Protein 3DG3 (pdb70)

Nearest PDB structures (foldseek):
  3dg3-assembly1_A  TM=1.003E+00  e=2.855E-82  Mycolicibacterium smegmatis MC2 155
  3dg6-assembly1_A  TM=9.984E-01  e=6.847E-76  Mycolicibacterium smegmatis MC2 155
  3muc-assembly1_A  TM=9.275E-01  e=1.116E-34  Pseudomonas putida
  1nu5-assembly1_A  TM=9.468E-01  e=3.697E-33  Pseudomonas sp. P51
  3ik4-assembly5_B  TM=9.247E-01  e=3.853E-29  Herpetosiphon aurantiacus DSM 785

Organism: Mycolicibacterium smegmatis (strain ATCC 700084 / mc(2)155) (NCBI:txid246196)

Radius of gyration: 19.79 Å; Cα contacts (8 Å, |Δi|>4): 815; chains: 1; bounding box: 50×46×51 Å

Secondary structure (DSSP, 8-state):
-BEEEEEEEEEEE-B--EEEEEEEEEETTS-EEEEEE---TTTT---HHHHHHHIIIIIHHHHTT-BTT-HHHHHHHHTTS-S-HHHHHHHHHHHHHHHHHHHT-BHHHHHT---SEEEEEEEEESS-HHHHHHHHHHHHHHH---EEEEE---SSTHHHHHHHHHHHHHHGGGSEEEEE-TT-S-HHHHHHHHHHTTTS--S-EES-S-TTSHHHHHHHHHH-SS-EEE-TT-SSHHHHHHHHHHTS-SEEEE-HHHHTTHHHHHHHHHHHHHT-EEEE--SS--HHHHHHHHHHHTT-HHHHTS-EE--GGGGBS--SBSS----BTTEEEPPSSSBTS--B-HHHHHHHB--

B-factor: mean 18.27, std 7.21, range [7.06, 52.99]

InterPro domains:
  IPR013341 Mandelate racemase, N-terminal domain [PF02746] (16-123)
  IPR013342 Mandelate racemase, C-terminal domain [PF13378] (142-358)
  IPR013342 Mandelate racemase, C-terminal domain [SM00922] (140-238)
  IPR029017 Enolase-like, N-terminal [G3DSA:3.30.390.10] (1-119)
  IPR029017 Enolase-like, N-terminal [SSF54826] (1-124)
  IPR034613 Muconate cycloisomerase (anti) [SFLDF00155] (1-366)
  IPR034613 Muconate cycloisomerase (anti) [cd03315] (6-321)
  IPR036849 Enolase-like, C-terminal domain superfamily [G3DSA:3.20.20.120] (120-367)
  IPR036849 Enolase-like, C-terminal domain superfamily [SSF51604] (122-363)

Structure (mmCIF, N/CA/C/O backbone):
data_3DG3
#
_entry.id   3DG3
#
_cell.length_a   123.621
_cell.length_b   123.621
_cell.length_c   117.590
_cell.angle_alpha   90.00
_cell.angle_beta   90.00
_cell.angle_gamma   90.00
#
_symmetry.space_group_name_H-M   'I 4 2 2'
#
loop_
_entity.id
_entity.type
_entity.pdbx_description
1 polymer 'Muconate cycloisomerase'
2 non-polymer 'MAGNESIUM ION'
3 water water
#
loop_
_atom_site.group_PDB
_atom_site.id
_atom_site.type_symbol
_atom_site.label_atom_id
_atom_site.label_alt_id
_atom_site.label_comp_id
_atom_site.label_asym_id
_atom_site.label_entity_id
_atom_site.label_seq_id
_atom_site.pdbx_PDB_ins_code
_atom_site.Cartn_x
_atom_site.Cartn_y
_atom_site.Cartn_z
_atom_site.occupancy
_atom_site.B_iso_or_equiv
_atom_site.auth_seq_id
_atom_site.auth_comp_id
_atom_site.auth_asym_id
_atom_site.auth_atom_id
_atom_site.pdbx_PDB_model_num
ATOM 1 N N . MET A 1 1 ? 43.084 30.367 -6.331 1.00 30.47 1 MET A N 1
ATOM 2 C CA . MET A 1 1 ? 42.503 29.265 -5.511 1.00 29.86 1 MET A CA 1
ATOM 3 C C . MET A 1 1 ? 42.427 27.968 -6.302 1.00 28.85 1 MET A C 1
ATOM 4 O O . MET A 1 1 ? 41.389 27.309 -6.325 1.00 28.80 1 MET A O 1
ATOM 9 N N . LYS A 1 2 ? 43.524 27.603 -6.952 1.00 26.69 2 LYS A N 1
ATOM 10 C CA . LYS A 1 2 ? 43.558 26.376 -7.733 1.00 25.52 2 LYS A CA 1
ATOM 11 C C . LYS A 1 2 ? 44.302 25.297 -6.953 1.00 23.38 2 LYS A C 1
ATOM 12 O O . LYS A 1 2 ? 45.318 25.574 -6.313 1.00 22.72 2 LYS A O 1
ATOM 18 N N . ILE A 1 3 ? 43.785 24.073 -6.992 1.00 21.25 3 ILE A N 1
ATOM 19 C CA . ILE A 1 3 ? 44.419 22.963 -6.292 1.00 20.28 3 ILE A CA 1
ATOM 20 C C . ILE A 1 3 ? 45.661 22.535 -7.065 1.00 20.86 3 ILE A C 1
ATOM 21 O O . ILE A 1 3 ? 45.581 22.211 -8.250 1.00 21.76 3 ILE A O 1
ATOM 26 N N . VAL A 1 4 ? 46.807 22.541 -6.393 1.00 21.53 4 VAL A N 1
ATOM 27 C CA . VAL A 1 4 ? 48.056 22.152 -7.033 1.00 21.80 4 VAL A CA 1
ATOM 28 C C . VAL A 1 4 ? 48.526 20.785 -6.552 1.00 21.17 4 VAL A C 1
ATOM 29 O O . VAL A 1 4 ? 49.336 20.131 -7.209 1.00 21.62 4 VAL A O 1
ATOM 33 N N . ALA A 1 5 ? 48.013 20.351 -5.404 1.00 19.95 5 ALA A N 1
ATOM 34 C CA . ALA A 1 5 ? 48.386 19.055 -4.853 1.00 19.71 5 ALA A CA 1
ATOM 35 C C . ALA A 1 5 ? 47.466 18.615 -3.722 1.00 19.08 5 ALA A C 1
ATOM 36 O O . ALA A 1 5 ? 46.882 19.440 -3.022 1.00 18.87 5 ALA A O 1
ATOM 38 N N . ILE A 1 6 ? 47.342 17.302 -3.561 1.00 18.78 6 ILE A N 1
ATOM 39 C CA . ILE A 1 6 ? 46.526 16.712 -2.507 1.00 18.71 6 ILE A CA 1
ATOM 40 C C . ILE A 1 6 ? 47.328 15.560 -1.918 1.00 18.74 6 ILE A C 1
ATOM 41 O O . ILE A 1 6 ? 47.713 14.632 -2.634 1.00 20.43 6 ILE A O 1
ATOM 46 N N . GLY A 1 7 ? 47.590 15.625 -0.617 1.00 18.15 7 GLY A N 1
ATOM 47 C CA . GLY A 1 7 ? 48.361 14.580 0.031 1.00 18.70 7 GLY A CA 1
ATOM 48 C C . GLY A 1 7 ? 47.590 13.810 1.085 1.00 18.61 7 GLY A C 1
ATOM 49 O O . GLY A 1 7 ? 46.585 14.291 1.608 1.00 18.37 7 GLY A O 1
ATOM 50 N N . ALA A 1 8 ? 48.066 12.606 1.391 1.00 17.96 8 ALA A N 1
ATOM 51 C CA . ALA A 1 8 ? 47.440 11.745 2.389 1.00 18.27 8 ALA A CA 1
ATOM 52 C C . ALA A 1 8 ? 48.538 11.152 3.266 1.00 18.61 8 ALA A C 1
ATOM 53 O O . ALA A 1 8 ? 49.302 10.292 2.823 1.00 20.49 8 ALA A O 1
ATOM 55 N N . ILE A 1 9 ? 48.609 11.615 4.509 1.00 18.02 9 ILE A N 1
ATOM 56 C CA . ILE A 1 9 ? 49.631 11.161 5.445 1.00 18.30 9 ILE A CA 1
ATOM 57 C C . ILE A 1 9 ? 49.076 10.323 6.592 1.00 18.29 9 ILE A C 1
ATOM 58 O O . ILE A 1 9 ? 48.302 10.813 7.417 1.00 18.12 9 ILE A O 1
ATOM 63 N N . PRO A 1 10 ? 49.471 9.044 6.664 1.00 18.34 10 PRO A N 1
ATOM 64 C CA . PRO A 1 10 ? 48.981 8.184 7.741 1.00 19.04 10 PRO A CA 1
ATOM 65 C C . PRO A 1 10 ? 49.680 8.531 9.049 1.00 19.53 10 PRO A C 1
ATOM 66 O O . PRO A 1 10 ? 50.874 8.838 9.057 1.00 19.11 10 PRO A O 1
ATOM 70 N N . PHE A 1 11 ? 48.931 8.505 10.145 1.00 18.68 11 PHE A N 1
ATOM 71 C CA . PHE A 1 11 ? 49.502 8.784 11.453 1.00 18.37 11 PHE A CA 1
ATOM 72 C C . PHE A 1 11 ? 48.806 7.933 12.508 1.00 19.25 11 PHE A C 1
ATOM 73 O O . PHE A 1 11 ? 47.698 7.433 12.288 1.00 18.46 11 PHE A O 1
ATOM 81 N N . SER A 1 12 ? 49.466 7.740 13.642 1.00 19.42 12 SER A N 1
ATOM 82 C CA . SER A 1 12 ? 48.900 6.932 14.710 1.00 19.67 12 SER A CA 1
ATOM 83 C C . SER A 1 12 ? 49.135 7.564 16.073 1.00 20.56 12 SER A C 1
ATOM 84 O O . SER A 1 12 ? 50.257 7.946 16.408 1.00 21.05 12 SER A O 1
ATOM 87 N N . ILE A 1 13 ? 48.063 7.678 16.848 1.00 20.05 13 ILE A N 1
ATOM 88 C CA . ILE A 1 13 ? 48.127 8.248 18.187 1.00 20.59 13 ILE A CA 1
ATOM 89 C C . ILE A 1 13 ? 47.425 7.286 19.138 1.00 21.48 13 ILE A C 1
ATOM 90 O O . ILE A 1 13 ? 46.249 6.969 18.959 1.00 21.12 13 ILE A O 1
ATOM 95 N N . PRO A 1 14 ? 48.141 6.800 20.163 1.00 22.62 14 PRO A N 1
ATOM 96 C CA . PRO A 1 14 ? 47.567 5.866 21.136 1.00 22.97 14 PRO A CA 1
ATOM 97 C C . PRO A 1 14 ? 46.404 6.446 21.938 1.00 23.32 14 PRO A C 1
ATOM 98 O O . PRO A 1 14 ? 46.336 7.653 22.171 1.00 23.56 14 PRO A O 1
ATOM 102 N N . TYR A 1 15 ? 45.490 5.575 22.354 1.00 23.93 15 TYR A N 1
ATOM 103 C CA . TYR A 1 15 ? 44.356 5.987 23.170 1.00 24.94 15 TYR A CA 1
ATOM 104 C C . TYR A 1 15 ? 44.741 5.833 24.636 1.00 25.76 15 TYR A C 1
ATOM 105 O O . TYR A 1 15 ? 45.591 5.009 24.974 1.00 27.46 15 TYR A O 1
ATOM 114 N N . THR A 1 16 ? 44.121 6.626 25.503 1.00 26.68 16 THR A N 1
ATOM 115 C CA . THR A 1 16 ? 44.412 6.566 26.932 1.00 27.92 16 THR A CA 1
ATOM 116 C C . THR A 1 16 ? 43.702 5.388 27.591 1.00 28.60 16 THR A C 1
ATOM 117 O O . THR A 1 16 ? 43.948 4.232 27.249 1.00 31.55 16 THR A O 1
ATOM 121 N N . ALA A 1 28 ? 44.102 2.717 19.551 1.00 28.47 28 ALA A N 1
ATOM 122 C CA . ALA A 1 28 ? 44.877 3.798 18.951 1.00 26.94 28 ALA A CA 1
ATOM 123 C C . ALA A 1 28 ? 44.173 4.366 17.725 1.00 26.28 28 ALA A C 1
ATOM 124 O O . ALA A 1 28 ? 43.496 3.643 16.993 1.00 28.02 28 ALA A O 1
ATOM 126 N N . ALA A 1 29 ? 44.335 5.667 17.509 1.00 24.79 29 ALA A N 1
ATOM 127 C CA . ALA A 1 29 ? 43.724 6.331 16.367 1.00 23.08 29 ALA A CA 1
ATOM 128 C C . ALA A 1 29 ? 44.681 6.283 15.180 1.00 22.97 29 ALA A C 1
ATOM 129 O O . ALA A 1 29 ? 45.676 7.006 15.141 1.00 23.33 29 ALA A O 1
ATOM 131 N N . GLU A 1 30 ? 44.385 5.414 14.221 1.00 22.45 30 GLU A N 1
ATOM 132 C CA . GLU A 1 30 ? 45.216 5.283 13.032 1.00 21.10 30 GLU A CA 1
ATOM 133 C C . GLU A 1 30 ? 44.466 5.972 11.903 1.00 20.76 30 GLU A C 1
ATOM 134 O O . GLU A 1 30 ? 43.767 5.328 11.122 1.00 21.17 30 GLU A O 1
ATOM 140 N N . HIS A 1 31 ? 44.609 7.290 11.825 1.00 18.56 31 HIS A N 1
ATOM 141 C CA . HIS A 1 31 ? 43.913 8.063 10.810 1.00 17.04 31 HIS A CA 1
ATOM 142 C C . HIS A 1 31 ? 44.818 8.523 9.682 1.00 16.39 31 HIS A C 1
ATOM 143 O O . HIS A 1 31 ? 46.003 8.190 9.634 1.00 17.01 31 HIS A O 1
ATOM 150 N N . VAL A 1 32 ? 44.238 9.281 8.762 1.00 15.39 32 VAL A N 1
ATOM 151 C CA . VAL A 1 32 ? 44.975 9.803 7.623 1.00 15.64 32 VAL A CA 1
ATOM 152 C C . VAL A 1 32 ? 44.764 11.305 7.541 1.00 16.72 32 VAL A C 1
ATOM 153 O O . VAL A 1 32 ? 43.629 11.780 7.499 1.00 17.22 32 VAL A O 1
ATOM 157 N N . LEU A 1 33 ? 45.860 12.056 7.540 1.00 15.47 33 LEU A N 1
ATOM 158 C CA . LEU A 1 33 ? 45.770 13.502 7.435 1.00 15.47 33 LEU A CA 1
ATOM 159 C C . LEU A 1 33 ? 45.732 13.835 5.952 1.00 16.04 33 LEU A C 1
ATOM 160 O O . LEU A 1 33 ? 46.640 13.470 5.203 1.00 16.46 33 LEU A O 1
ATOM 165 N N . VAL A 1 34 ? 44.676 14.518 5.526 1.00 14.78 34 VAL A N 1
ATOM 166 C CA . VAL A 1 34 ? 44.529 14.890 4.127 1.00 15.99 34 VAL A CA 1
ATOM 167 C C . VAL A 1 34 ? 44.790 16.382 3.974 1.00 17.05 34 VAL A C 1
ATOM 168 O O . VAL A 1 34 ? 44.233 17.202 4.709 1.00 16.93 34 VAL A O 1
ATOM 172 N N . ARG A 1 35 ? 45.644 16.732 3.020 1.00 17.04 35 ARG A N 1
ATOM 173 C CA . ARG A 1 35 ? 45.983 18.128 2.801 1.00 17.78 35 ARG A CA 1
ATOM 174 C C . ARG A 1 35 ? 45.803 18.562 1.356 1.00 17.06 35 ARG A C 1
ATOM 175 O O . ARG A 1 35 ? 46.319 17.931 0.433 1.00 17.90 35 ARG A O 1
ATOM 183 N N . VAL A 1 36 ? 45.048 19.641 1.172 1.00 16.15 36 VAL A N 1
ATOM 184 C CA . VAL A 1 36 ? 44.794 20.198 -0.151 1.00 17.10 36 VAL A CA 1
ATOM 185 C C . VAL A 1 36 ? 45.601 21.488 -0.286 1.00 17.32 36 VAL A C 1
ATOM 186 O O . VAL A 1 36 ? 45.347 22.462 0.421 1.00 16.72 36 VAL A O 1
ATOM 190 N N . HIS A 1 37 ? 46.575 21.483 -1.193 1.00 18.13 37 HIS A N 1
ATOM 191 C CA . HIS A 1 37 ? 47.437 22.644 -1.421 1.00 20.32 37 HIS A CA 1
ATOM 192 C C . HIS A 1 37 ? 46.953 23.484 -2.600 1.00 20.41 37 HIS A C 1
ATOM 193 O O . HIS A 1 37 ? 46.585 22.940 -3.640 1.00 20.87 37 HIS A O 1
ATOM 200 N N . THR A 1 38 ? 46.962 24.808 -2.444 1.00 21.45 38 THR A N 1
ATOM 201 C CA . THR A 1 38 ? 46.525 25.697 -3.520 1.00 22.29 38 THR A CA 1
ATOM 202 C C . THR A 1 38 ? 47.685 26.520 -4.079 1.00 22.99 38 THR A C 1
ATOM 203 O O . THR A 1 38 ? 48.764 26.569 -3.490 1.00 23.48 38 THR A O 1
ATOM 207 N N . ASP A 1 39 ? 47.449 27.167 -5.216 1.00 23.42 39 ASP A N 1
ATOM 208 C CA . ASP A 1 39 ? 48.471 27.991 -5.852 1.00 24.72 39 ASP A CA 1
ATOM 209 C C . ASP A 1 39 ? 48.655 29.322 -5.126 1.00 25.21 39 ASP A C 1
ATOM 210 O O . ASP A 1 39 ? 49.446 30.167 -5.548 1.00 26.89 39 ASP A O 1
ATOM 215 N N . ASP A 1 40 ? 47.923 29.500 -4.030 1.00 25.64 40 ASP A N 1
ATOM 216 C CA . ASP A 1 40 ? 48.009 30.713 -3.220 1.00 26.21 40 ASP A CA 1
ATOM 217 C C . ASP A 1 40 ? 48.829 30.425 -1.965 1.00 25.25 40 ASP A C 1
ATOM 218 O O . ASP A 1 40 ? 48.957 31.278 -1.086 1.00 26.37 40 ASP A O 1
ATOM 223 N N . GLY A 1 41 ? 49.370 29.213 -1.882 1.00 24.13 41 GLY A N 1
ATOM 224 C CA . GLY A 1 41 ? 50.168 28.833 -0.729 1.00 23.54 41 GLY A CA 1
ATOM 225 C C . GLY A 1 41 ? 49.334 28.385 0.458 1.00 23.78 41 GLY A C 1
ATOM 226 O O . GLY A 1 41 ? 49.864 28.098 1.532 1.00 24.83 41 GLY A O 1
ATOM 227 N N . ILE A 1 42 ? 48.022 28.325 0.268 1.00 22.97 42 ILE A N 1
ATOM 228 C CA . ILE A 1 42 ? 47.118 27.908 1.330 1.00 21.51 42 ILE A CA 1
ATOM 229 C C . ILE A 1 42 ? 46.992 26.389 1.358 1.00 20.32 42 ILE A C 1
ATOM 230 O O . ILE A 1 42 ? 46.977 25.738 0.312 1.00 20.37 42 ILE A O 1
ATOM 235 N N . VAL A 1 43 ? 46.918 25.830 2.561 1.00 19.49 43 VAL A N 1
ATOM 236 C CA . VAL A 1 43 ? 46.777 24.389 2.727 1.00 19.55 43 VAL A CA 1
ATOM 237 C C . VAL A 1 43 ? 45.571 24.072 3.600 1.00 18.85 43 VAL A C 1
ATOM 238 O O . VAL A 1 43 ? 45.537 24.429 4.777 1.00 18.36 43 VAL A O 1
ATOM 242 N N . GLY A 1 44 ? 44.577 23.411 3.013 1.00 17.74 44 GLY A N 1
ATOM 243 C CA . GLY A 1 44 ? 43.395 23.030 3.765 1.00 16.60 44 GLY A CA 1
ATOM 244 C C . GLY A 1 44 ? 43.630 21.633 4.304 1.00 15.44 44 GLY A C 1
ATOM 245 O O . GLY A 1 44 ? 44.320 20.839 3.664 1.00 16.33 44 GLY A O 1
ATOM 246 N N . VAL A 1 45 ? 43.074 21.319 5.470 1.00 14.20 45 VAL A N 1
ATOM 247 C CA . VAL A 1 45 ? 43.275 19.995 6.047 1.00 15.19 45 VAL A CA 1
ATOM 248 C C . VAL A 1 45 ? 42.010 19.354 6.600 1.00 15.19 45 VAL A C 1
ATOM 249 O O . VAL A 1 45 ? 41.003 20.020 6.837 1.00 15.77 45 VAL A O 1
ATOM 253 N N . ALA A 1 46 ? 42.093 18.045 6.800 1.00 14.70 46 ALA A N 1
ATOM 254 C CA . ALA A 1 46 ? 41.006 17.247 7.353 1.00 13.81 46 ALA A CA 1
ATOM 255 C C . ALA A 1 46 ? 41.589 15.867 7.601 1.00 15.09 46 ALA A C 1
ATOM 256 O O . ALA A 1 46 ? 42.704 15.575 7.162 1.00 16.05 46 ALA A O 1
ATOM 258 N N . GLU A 1 47 ? 40.854 15.023 8.317 1.00 14.26 47 GLU A N 1
ATOM 259 C CA . GLU A 1 47 ? 41.329 13.669 8.572 1.00 15.06 47 GLU A CA 1
ATOM 260 C C . GLU A 1 47 ? 40.319 12.660 8.054 1.00 14.96 47 GLU A C 1
ATOM 261 O O . GLU A 1 47 ? 39.137 12.970 7.896 1.00 14.34 47 GLU A O 1
ATOM 267 N N . ALA A 1 48 ? 40.807 11.458 7.768 1.00 13.14 48 ALA A N 1
ATOM 268 C CA . ALA A 1 48 ? 39.961 10.371 7.293 1.00 13.54 48 ALA A CA 1
ATOM 269 C C . ALA A 1 48 ? 40.184 9.200 8.235 1.00 14.52 48 ALA A C 1
ATOM 270 O O . ALA A 1 48 ? 41.272 8.624 8.275 1.00 15.54 48 ALA A O 1
ATOM 272 N N . PRO A 1 49 ? 39.165 8.851 9.032 1.00 13.84 49 PRO A N 1
ATOM 273 C CA . PRO A 1 49 ? 39.301 7.733 9.966 1.00 14.37 49 PRO A CA 1
ATOM 274 C C . PRO A 1 49 ? 38.927 6.408 9.304 1.00 14.18 49 PRO A C 1
ATOM 275 O O . PRO A 1 49 ? 37.774 6.200 8.937 1.00 14.87 49 PRO A O 1
ATOM 279 N N . PRO A 1 50 ? 39.901 5.503 9.129 1.00 16.03 50 PRO A N 1
ATOM 280 C CA . PRO A 1 50 ? 39.578 4.218 8.501 1.00 15.66 50 PRO A CA 1
ATOM 281 C C . PRO A 1 50 ? 38.770 3.337 9.446 1.00 14.81 50 PRO A C 1
ATOM 282 O O . PRO A 1 50 ? 39.210 3.023 10.554 1.00 15.74 50 PRO A O 1
ATOM 286 N N . ARG A 1 51 ? 37.578 2.953 9.006 1.00 14.99 51 ARG A N 1
ATOM 287 C CA . ARG A 1 51 ? 36.697 2.116 9.804 1.00 15.12 51 ARG A CA 1
ATOM 288 C C . ARG A 1 51 ? 36.302 0.910 8.958 1.00 15.89 51 ARG A C 1
ATOM 289 O O . ARG A 1 51 ? 35.236 0.884 8.347 1.00 17.23 51 ARG A O 1
ATOM 297 N N . PRO A 1 52 ? 37.171 -0.107 8.901 1.00 16.29 52 PRO A N 1
ATOM 298 C CA . PRO A 1 52 ? 36.854 -1.292 8.101 1.00 16.62 52 PRO A CA 1
ATOM 299 C C . PRO A 1 52 ? 35.553 -1.995 8.479 1.00 17.23 52 PRO A C 1
ATOM 300 O O . PRO A 1 52 ? 34.914 -2.619 7.633 1.00 17.05 52 PRO A O 1
ATOM 304 N N . PHE A 1 53 ? 35.148 -1.865 9.738 1.00 17.23 53 PHE A N 1
ATOM 305 C CA . PHE A 1 53 ? 33.934 -2.516 10.213 1.00 17.95 53 PHE A CA 1
ATOM 306 C C . PHE A 1 53 ? 32.680 -1.660 10.054 1.00 17.35 53 PHE A C 1
ATOM 307 O O . PHE A 1 53 ? 31.602 -2.038 10.511 1.00 17.67 53 PHE A O 1
ATOM 315 N N . THR A 1 54 ? 32.824 -0.512 9.399 1.00 15.83 54 THR A N 1
ATOM 316 C CA . THR A 1 54 ? 31.691 0.376 9.165 1.00 15.83 54 THR A CA 1
ATOM 317 C C . THR A 1 54 ? 31.578 0.719 7.684 1.00 15.52 54 THR A C 1
ATOM 318 O O . THR A 1 54 ? 30.482 0.687 7.114 1.00 15.25 54 THR A O 1
ATOM 322 N N . TYR A 1 55 ? 32.713 1.034 7.061 1.00 14.30 55 TYR A N 1
ATOM 323 C CA . TYR A 1 55 ? 32.737 1.392 5.645 1.00 14.43 55 TYR A CA 1
ATOM 324 C C . TYR A 1 55 ? 33.629 0.480 4.811 1.00 15.12 55 TYR A C 1
ATOM 325 O O . TYR A 1 55 ? 33.537 0.479 3.587 1.00 17.43 55 TYR A O 1
ATOM 334 N N . GLY A 1 56 ? 34.504 -0.274 5.470 1.00 14.17 56 GLY A N 1
ATOM 335 C CA . GLY A 1 56 ? 35.389 -1.169 4.745 1.00 14.64 56 GLY A CA 1
ATOM 336 C C . GLY A 1 56 ? 36.698 -0.542 4.302 1.00 15.79 56 GLY A C 1
ATOM 337 O O . GLY A 1 56 ? 37.479 -1.167 3.587 1.00 16.00 56 GLY A O 1
ATOM 338 N N . GLU A 1 57 ? 36.946 0.694 4.720 1.00 13.61 57 GLU A N 1
ATOM 339 C CA . GLU A 1 57 ? 38.183 1.377 4.359 1.00 13.60 57 GLU A CA 1
ATOM 340 C C . GLU A 1 57 ? 39.296 1.013 5.338 1.00 13.95 57 GLU A C 1
ATOM 341 O O . GLU A 1 57 ? 39.035 0.714 6.505 1.00 14.44 57 GLU A O 1
ATOM 347 N N . THR A 1 58 ? 40.533 1.022 4.852 1.00 14.87 58 THR A N 1
ATOM 348 C CA . THR A 1 58 ? 41.689 0.739 5.696 1.00 14.25 58 THR A CA 1
ATOM 349 C C . THR A 1 58 ? 42.597 1.952 5.579 1.00 14.18 58 THR A C 1
ATOM 350 O O . THR A 1 58 ? 42.467 2.743 4.644 1.00 13.75 58 THR A O 1
ATOM 354 N N . GLN A 1 59 ? 43.516 2.111 6.523 1.00 15.56 59 GLN A N 1
ATOM 355 C CA . GLN A 1 59 ? 44.423 3.246 6.469 1.00 15.95 59 GLN A CA 1
ATOM 356 C C . GLN A 1 59 ? 45.223 3.193 5.166 1.00 15.50 59 GLN A C 1
ATOM 357 O O . GLN A 1 59 ? 45.384 4.202 4.481 1.00 15.90 59 GLN A O 1
ATOM 363 N N . THR A 1 60 ? 45.710 2.006 4.820 1.00 15.57 60 THR A N 1
ATOM 364 C CA . THR A 1 60 ? 46.477 1.834 3.592 1.00 14.90 60 THR A CA 1
ATOM 365 C C . THR A 1 60 ? 45.607 2.128 2.370 1.00 15.88 60 THR A C 1
ATOM 366 O O . THR A 1 60 ? 46.055 2.763 1.414 1.00 15.84 60 THR A O 1
ATOM 370 N N . GLY A 1 61 ? 44.359 1.664 2.414 1.00 14.76 61 GLY A N 1
ATOM 371 C CA . GLY A 1 61 ? 43.439 1.871 1.306 1.00 14.69 61 GLY A CA 1
ATOM 372 C C . GLY A 1 61 ? 43.070 3.319 1.045 1.00 14.49 61 GLY A C 1
ATOM 373 O O . GLY A 1 61 ? 42.923 3.728 -0.107 1.00 14.15 61 GLY A O 1
ATOM 374 N N . ILE A 1 62 ? 42.911 4.095 2.115 1.00 13.11 62 ILE A N 1
ATOM 375 C CA . ILE A 1 62 ? 42.563 5.508 1.997 1.00 14.02 62 ILE A CA 1
ATOM 376 C C . ILE A 1 62 ? 43.691 6.266 1.299 1.00 13.48 62 ILE A C 1
ATOM 377 O O . ILE A 1 62 ? 43.461 7.042 0.372 1.00 14.36 62 ILE A O 1
ATOM 382 N N . VAL A 1 63 ? 44.918 6.043 1.753 1.00 14.90 63 VAL A N 1
ATOM 383 C CA . VAL A 1 63 ? 46.062 6.709 1.152 1.00 15.19 63 VAL A CA 1
ATOM 384 C C . VAL A 1 63 ? 46.160 6.323 -0.321 1.00 15.33 63 VAL A C 1
ATOM 385 O O . VAL A 1 63 ? 46.428 7.163 -1.178 1.00 15.52 63 VAL A O 1
ATOM 389 N N . ALA A 1 64 ? 45.920 5.049 -0.611 1.00 15.74 64 ALA A N 1
ATOM 390 C CA . ALA A 1 64 ? 45.998 4.558 -1.980 1.00 16.54 64 ALA A CA 1
ATOM 391 C C . ALA A 1 64 ? 44.964 5.181 -2.912 1.00 16.12 64 ALA A C 1
ATOM 392 O O . ALA A 1 64 ? 45.302 5.634 -4.005 1.00 16.10 64 ALA A O 1
ATOM 394 N N . VAL A 1 65 ? 43.704 5.218 -2.489 1.00 15.19 65 VAL A N 1
ATOM 395 C CA . VAL A 1 65 ? 42.675 5.777 -3.354 1.00 15.18 65 VAL A CA 1
ATOM 396 C C . VAL A 1 65 ? 42.871 7.276 -3.575 1.00 15.06 65 VAL A C 1
ATOM 397 O O . VAL A 1 65 ? 42.579 7.793 -4.651 1.00 14.94 65 VAL A O 1
ATOM 401 N N . ILE A 1 66 ? 43.384 7.975 -2.567 1.00 15.52 66 ILE A N 1
ATOM 402 C CA . ILE A 1 66 ? 43.614 9.407 -2.707 1.00 15.98 66 ILE A CA 1
ATOM 403 C C . ILE A 1 66 ? 44.795 9.689 -3.636 1.00 16.81 66 ILE A C 1
ATOM 404 O O . ILE A 1 66 ? 44.691 10.506 -4.551 1.00 16.87 66 ILE A O 1
ATOM 409 N N . GLU A 1 67 ? 45.909 9.001 -3.410 1.00 16.70 67 GLU A N 1
ATOM 410 C CA . GLU A 1 67 ? 47.097 9.210 -4.235 1.00 18.27 67 GLU A CA 1
ATOM 411 C C . GLU A 1 67 ? 46.925 8.716 -5.667 1.00 18.92 67 GLU A C 1
ATOM 412 O O . GLU A 1 67 ? 47.385 9.356 -6.613 1.00 20.14 67 GLU A O 1
ATOM 418 N N . GLN A 1 68 ? 46.247 7.584 -5.826 1.00 18.67 68 GLN A N 1
ATOM 419 C CA . GLN A 1 68 ? 46.059 6.983 -7.141 1.00 18.75 68 GLN A CA 1
ATOM 420 C C . GLN A 1 68 ? 44.854 7.427 -7.957 1.00 19.19 68 GLN A C 1
ATOM 421 O O . GLN A 1 68 ? 44.895 7.392 -9.187 1.00 20.25 68 GLN A O 1
ATOM 427 N N . TYR A 1 69 ? 43.785 7.846 -7.292 1.00 17.51 69 TYR A N 1
ATOM 428 C CA . TYR A 1 69 ? 42.586 8.238 -8.016 1.00 17.06 69 TYR A CA 1
ATOM 429 C C . TYR A 1 69 ? 42.088 9.663 -7.814 1.00 16.74 69 TYR A C 1
ATOM 430 O O . TYR A 1 69 ? 41.964 10.421 -8.773 1.00 16.92 69 TYR A O 1
ATOM 439 N N . PHE A 1 70 ? 41.797 10.032 -6.573 1.00 16.95 70 PHE A N 1
ATOM 440 C CA . PHE A 1 70 ? 41.262 11.362 -6.310 1.00 15.97 70 PHE A CA 1
ATOM 441 C C . PHE A 1 70 ? 42.201 12.536 -6.568 1.00 17.02 70 PHE A C 1
ATOM 442 O O . PHE A 1 70 ? 41.813 13.502 -7.223 1.00 17.20 70 PHE A O 1
ATOM 450 N N . ALA A 1 71 ? 43.429 12.463 -6.065 1.00 18.19 71 ALA A N 1
ATOM 451 C CA . ALA A 1 71 ? 44.376 13.554 -6.268 1.00 18.38 71 ALA A CA 1
ATOM 452 C C . ALA A 1 71 ? 44.542 13.913 -7.748 1.00 19.32 71 ALA A C 1
ATOM 453 O O . ALA A 1 71 ? 44.320 15.056 -8.142 1.00 19.58 71 ALA A O 1
ATOM 455 N N . PRO A 1 72 ? 44.928 12.942 -8.593 1.00 20.44 72 PRO A N 1
ATOM 456 C CA . PRO A 1 72 ? 45.087 13.288 -10.009 1.00 20.66 72 PRO A CA 1
ATOM 457 C C . PRO A 1 72 ? 43.814 13.786 -10.697 1.00 20.98 72 PRO A C 1
ATOM 458 O O . PRO A 1 72 ? 43.881 14.543 -11.667 1.00 22.69 72 PRO A O 1
ATOM 462 N N . ALA A 1 73 ? 42.655 13.380 -10.191 1.00 19.44 73 ALA A N 1
ATOM 463 C CA . ALA A 1 73 ? 41.392 13.800 -10.786 1.00 19.27 73 ALA A CA 1
ATOM 464 C C . ALA A 1 73 ? 40.958 15.197 -10.354 1.00 18.62 73 ALA A C 1
ATOM 465 O O . ALA A 1 73 ? 40.154 15.833 -11.032 1.00 19.60 73 ALA A O 1
ATOM 467 N N . LEU A 1 74 ? 41.500 15.683 -9.241 1.00 18.43 74 LEU A N 1
ATOM 468 C CA . LEU A 1 74 ? 41.108 16.994 -8.729 1.00 17.34 74 LEU A CA 1
ATOM 469 C C . LEU A 1 74 ? 42.111 18.126 -8.923 1.00 17.67 74 LEU A C 1
ATOM 470 O O . LEU A 1 74 ? 41.735 19.296 -8.891 1.00 17.44 74 LEU A O 1
ATOM 475 N N . ILE A 1 75 ? 43.381 17.791 -9.113 1.00 18.25 75 ILE A N 1
ATOM 476 C CA . ILE A 1 75 ? 44.388 18.825 -9.321 1.00 19.30 75 ILE A CA 1
ATOM 477 C C . ILE A 1 75 ? 43.975 19.666 -10.525 1.00 19.12 75 ILE A C 1
ATOM 478 O O . ILE A 1 75 ? 43.576 19.129 -11.559 1.00 20.87 75 ILE A O 1
ATOM 483 N N . GLY A 1 76 ? 44.050 20.984 -10.383 1.00 19.22 76 GLY A N 1
ATOM 484 C CA . GLY A 1 76 ? 43.668 21.859 -11.476 1.00 19.71 76 GLY A CA 1
ATOM 485 C C . GLY A 1 76 ? 42.334 22.548 -11.253 1.00 20.04 76 GLY A C 1
ATOM 486 O O . GLY A 1 76 ? 42.058 23.584 -11.856 1.00 21.32 76 GLY A O 1
ATOM 487 N N . LEU A 1 77 ? 41.490 21.974 -10.401 1.00 19.98 77 LEU A N 1
ATOM 488 C CA . LEU A 1 77 ? 40.196 22.588 -10.116 1.00 19.28 77 LEU A CA 1
ATOM 489 C C . LEU A 1 77 ? 40.385 23.722 -9.115 1.00 19.80 77 LEU A C 1
ATOM 490 O O . LEU A 1 77 ? 41.338 23.717 -8.335 1.00 20.16 77 LEU A O 1
ATOM 495 N N . THR A 1 78 ? 39.485 24.701 -9.147 1.00 19.85 78 THR A N 1
ATOM 496 C CA . THR A 1 78 ? 39.558 25.812 -8.206 1.00 19.76 78 THR A CA 1
ATOM 497 C C . THR A 1 78 ? 38.714 25.416 -6.999 1.00 18.46 78 THR A C 1
ATOM 498 O O . THR A 1 78 ? 37.941 24.457 -7.060 1.00 18.89 78 THR A O 1
ATOM 502 N N . LEU A 1 79 ? 38.857 26.159 -5.909 1.00 19.10 79 LEU A N 1
ATOM 503 C CA . LEU A 1 79 ? 38.107 25.875 -4.695 1.00 19.16 79 LEU A CA 1
ATOM 504 C C . LEU A 1 79 ? 36.633 26.234 -4.846 1.00 19.80 79 LEU A C 1
ATOM 505 O O . LEU A 1 79 ? 35.834 25.978 -3.945 1.00 22.76 79 LEU A O 1
ATOM 510 N N . THR A 1 80 ? 36.273 26.821 -5.985 1.00 19.45 80 THR A N 1
ATOM 511 C CA . THR A 1 80 ? 34.882 27.184 -6.239 1.00 20.30 80 THR A CA 1
ATOM 512 C C . THR A 1 80 ? 34.274 26.357 -7.371 1.00 20.01 80 THR A C 1
ATOM 513 O O . THR A 1 80 ? 33.452 26.844 -8.154 1.00 19.15 80 THR A O 1
ATOM 517 N N . GLU A 1 81 ? 34.704 25.103 -7.451 1.00 18.31 81 GLU A N 1
ATOM 518 C CA . GLU A 1 81 ? 34.190 24.151 -8.428 1.00 17.31 81 GLU A CA 1
ATOM 519 C C . GLU A 1 81 ? 33.889 22.884 -7.637 1.00 16.37 81 GLU A C 1
ATOM 520 O O . GLU A 1 81 ? 34.168 21.768 -8.080 1.00 16.48 81 GLU A O 1
ATOM 526 N N . ARG A 1 82 ? 33.319 23.075 -6.451 1.00 15.59 82 ARG A N 1
ATOM 527 C CA . ARG A 1 82 ? 32.984 21.966 -5.570 1.00 14.48 82 ARG A CA 1
ATOM 528 C C . ARG A 1 82 ? 32.105 20.915 -6.222 1.00 13.00 82 ARG A C 1
ATOM 529 O O . ARG A 1 82 ? 32.269 19.729 -5.962 1.00 14.37 82 ARG A O 1
ATOM 537 N N . GLU A 1 83 ? 31.168 21.334 -7.064 1.00 12.66 83 GLU A N 1
ATOM 538 C CA . GLU A 1 83 ? 30.299 20.356 -7.704 1.00 10.72 83 GLU A CA 1
ATOM 539 C C . GLU A 1 83 ? 31.034 19.528 -8.748 1.00 12.36 83 GLU A C 1
ATOM 540 O O . GLU A 1 83 ? 30.649 18.392 -9.019 1.00 13.41 83 GLU A O 1
ATOM 546 N N . VAL A 1 84 ? 32.091 20.089 -9.331 1.00 13.20 84 VAL A N 1
ATOM 547 C CA . VAL A 1 84 ? 32.875 19.339 -10.307 1.00 13.61 84 VAL A CA 1
ATOM 548 C C . VAL A 1 84 ? 33.656 18.288 -9.524 1.00 13.37 84 VAL A C 1
ATOM 549 O O . VAL A 1 84 ? 33.736 17.125 -9.924 1.00 13.08 84 VAL A O 1
ATOM 553 N N . ALA A 1 85 ? 34.220 18.700 -8.393 1.00 12.88 85 ALA A N 1
ATOM 554 C CA . ALA A 1 85 ? 34.982 17.786 -7.552 1.00 12.09 85 ALA A CA 1
ATOM 555 C C . ALA A 1 85 ? 34.057 16.695 -7.022 1.00 12.99 85 ALA A C 1
ATOM 556 O O . ALA A 1 85 ? 34.41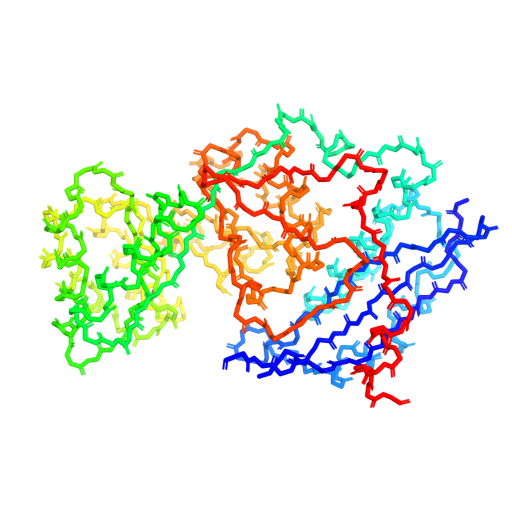8 15.518 -6.989 1.00 13.29 85 ALA A O 1
ATOM 558 N N . HIS A 1 86 ? 32.856 17.097 -6.622 1.00 13.50 86 HIS A N 1
ATOM 559 C CA . HIS A 1 86 ? 31.868 16.168 -6.083 1.00 13.68 86 HIS A CA 1
ATOM 560 C C . HIS A 1 86 ? 31.507 15.105 -7.117 1.00 14.07 86 HIS A C 1
ATOM 561 O O . HIS A 1 86 ? 31.476 13.906 -6.813 1.00 14.27 86 HIS A O 1
ATOM 568 N N . THR A 1 87 ? 31.252 15.552 -8.343 1.00 13.98 87 THR A N 1
ATOM 569 C CA . THR A 1 87 ? 30.877 14.664 -9.438 1.00 15.62 87 THR A CA 1
ATOM 570 C C . THR A 1 87 ? 32.017 13.729 -9.841 1.00 16.68 87 THR A C 1
ATOM 571 O O . THR A 1 87 ? 31.796 12.543 -10.091 1.00 17.41 87 THR A O 1
ATOM 575 N N . ARG A 1 88 ? 33.237 14.257 -9.896 1.00 15.52 88 ARG A N 1
ATOM 576 C CA . ARG A 1 88 ? 34.382 13.434 -10.263 1.00 16.99 88 ARG A CA 1
ATOM 577 C C . ARG A 1 88 ? 34.651 12.361 -9.214 1.00 16.57 88 ARG A C 1
ATOM 578 O O . ARG A 1 88 ? 34.875 11.200 -9.554 1.00 16.96 88 ARG A O 1
ATOM 586 N N . MET A 1 89 ? 34.631 12.740 -7.938 1.00 15.60 89 MET A N 1
ATOM 587 C CA . MET A 1 89 ? 34.870 11.762 -6.881 1.00 15.23 89 MET A CA 1
ATOM 588 C C . MET A 1 89 ? 33.756 10.719 -6.848 1.00 15.65 89 MET A C 1
ATOM 589 O O . MET A 1 89 ? 33.996 9.556 -6.531 1.00 15.57 89 MET A O 1
ATOM 594 N N . ALA A 1 90 ? 32.543 11.142 -7.195 1.00 16.28 90 ALA A N 1
ATOM 595 C CA . ALA A 1 90 ? 31.387 10.248 -7.184 1.00 17.89 90 ALA A CA 1
ATOM 596 C C . ALA A 1 90 ? 31.511 9.095 -8.171 1.00 18.51 90 ALA A C 1
ATOM 597 O O . ALA A 1 90 ? 30.763 8.118 -8.084 1.00 18.54 90 ALA A O 1
ATOM 599 N N . ARG A 1 91 ? 32.439 9.207 -9.117 1.00 18.98 91 ARG A N 1
ATOM 600 C CA . ARG A 1 91 ? 32.639 8.138 -10.090 1.00 20.57 91 ARG A CA 1
ATOM 601 C C . ARG A 1 91 ? 33.158 6.906 -9.364 1.00 20.59 91 ARG A C 1
ATOM 602 O O . ARG A 1 91 ? 32.877 5.777 -9.760 1.00 21.57 91 ARG A O 1
ATOM 610 N N . THR A 1 92 ? 33.928 7.133 -8.305 1.00 18.13 92 THR A N 1
ATOM 611 C CA . THR A 1 92 ? 34.460 6.039 -7.507 1.00 18.77 92 THR A CA 1
ATOM 612 C C . THR A 1 92 ? 33.417 5.713 -6.444 1.00 19.21 92 THR A C 1
ATOM 613 O O . THR A 1 92 ? 32.913 6.605 -5.763 1.00 19.93 92 THR A O 1
ATOM 617 N N . VAL A 1 93 ? 33.080 4.434 -6.323 1.00 16.78 93 VAL A N 1
ATOM 618 C CA . VAL A 1 93 ? 32.094 3.988 -5.350 1.00 16.71 93 VAL A CA 1
ATOM 619 C C . VAL A 1 93 ? 32.720 3.830 -3.966 1.00 16.36 93 VAL A C 1
ATOM 620 O O . VAL A 1 93 ? 33.898 3.501 -3.846 1.00 15.80 93 VAL A O 1
ATOM 624 N N . GLY A 1 94 ? 31.932 4.082 -2.924 1.00 15.69 94 GLY A N 1
ATOM 625 C CA . GLY A 1 94 ? 32.432 3.937 -1.567 1.00 15.01 94 GLY A CA 1
ATOM 626 C C . GLY A 1 94 ? 33.539 4.903 -1.192 1.00 14.61 94 GLY A C 1
ATOM 627 O O . GLY A 1 94 ? 33.512 6.065 -1.600 1.00 13.60 94 GLY A O 1
ATOM 628 N N . ASN A 1 95 ? 34.511 4.415 -0.420 1.00 13.22 95 ASN A N 1
ATOM 629 C CA . ASN A 1 95 ? 35.642 5.231 0.035 1.00 12.45 95 ASN A CA 1
ATOM 630 C C . ASN A 1 95 ? 35.106 6.533 0.616 1.00 12.18 95 ASN A C 1
ATOM 631 O O . ASN A 1 95 ? 35.612 7.616 0.313 1.00 11.43 95 ASN A O 1
ATOM 636 N N . PRO A 1 96 ? 34.090 6.439 1.488 1.00 11.25 96 PRO A N 1
ATOM 637 C CA . PRO A 1 96 ? 33.488 7.628 2.091 1.00 11.84 96 PRO A CA 1
ATOM 638 C C . PRO A 1 96 ? 34.377 8.611 2.845 1.00 11.57 96 PRO A C 1
ATOM 639 O O . PRO A 1 96 ? 34.318 9.808 2.571 1.00 11.00 96 PRO A O 1
ATOM 643 N N . THR A 1 97 ? 35.197 8.137 3.780 1.00 12.08 97 THR A N 1
ATOM 644 C CA . THR A 1 97 ? 36.015 9.081 4.535 1.00 12.11 97 THR A CA 1
ATOM 645 C C . THR A 1 97 ? 37.106 9.716 3.691 1.00 12.42 97 THR A C 1
ATOM 646 O O . THR A 1 97 ? 37.507 10.849 3.951 1.00 11.95 97 THR A O 1
ATOM 650 N N . ALA A 1 98 ? 37.580 8.999 2.675 1.00 11.71 98 ALA A N 1
ATOM 651 C CA . ALA A 1 98 ? 38.609 9.541 1.794 1.00 12.02 98 ALA A CA 1
ATOM 652 C C . ALA A 1 98 ? 38.023 10.733 1.042 1.00 13.29 98 ALA A C 1
ATOM 653 O O . ALA A 1 98 ? 38.637 11.800 0.967 1.00 13.17 98 ALA A O 1
ATOM 655 N N . LYS A 1 99 ? 36.826 10.548 0.490 1.00 11.98 99 LYS A N 1
ATOM 656 C CA . LYS A 1 99 ? 36.151 11.613 -0.244 1.00 12.62 99 LYS A CA 1
ATOM 657 C C . LYS A 1 99 ? 35.786 12.771 0.677 1.00 11.93 99 LYS A C 1
ATOM 658 O O . LYS A 1 99 ? 35.982 13.937 0.333 1.00 13.10 99 LYS A O 1
ATOM 664 N N . ALA A 1 100 ? 35.232 12.437 1.839 1.00 11.07 100 ALA A N 1
ATOM 665 C CA . ALA A 1 100 ? 34.811 13.448 2.802 1.00 11.50 100 ALA A CA 1
ATOM 666 C C . ALA A 1 100 ? 35.976 14.318 3.259 1.00 11.34 100 ALA A C 1
ATOM 667 O O . ALA A 1 100 ? 35.842 15.539 3.377 1.00 11.44 100 ALA A O 1
ATOM 669 N N . ALA A 1 101 ? 37.119 13.688 3.517 1.00 11.47 101 ALA A N 1
ATOM 670 C CA . ALA A 1 101 ? 38.296 14.427 3.963 1.00 12.67 101 ALA A CA 1
ATOM 671 C C . ALA A 1 101 ? 38.737 15.434 2.903 1.00 13.77 101 ALA A C 1
ATOM 672 O O . ALA A 1 101 ? 39.060 16.579 3.224 1.00 14.11 101 ALA A O 1
ATOM 674 N N . ILE A 1 102 ? 38.748 15.017 1.641 1.00 13.09 102 ILE A N 1
ATOM 675 C CA . ILE A 1 102 ? 39.140 15.925 0.571 1.00 13.50 102 ILE A CA 1
ATOM 676 C C . ILE A 1 102 ? 38.161 17.094 0.489 1.00 14.29 102 ILE A C 1
ATOM 677 O O . ILE A 1 102 ? 38.570 18.246 0.355 1.00 14.11 102 ILE A O 1
ATOM 682 N N . ASP A 1 103 ? 36.867 16.802 0.580 1.00 12.68 103 ASP A N 1
ATOM 683 C CA . ASP A 1 103 ? 35.867 17.860 0.521 1.00 12.18 103 ASP A CA 1
ATOM 684 C C . ASP A 1 103 ? 36.048 18.859 1.660 1.00 12.07 103 ASP A C 1
ATOM 685 O O . ASP A 1 103 ? 36.014 20.068 1.441 1.00 12.48 103 ASP A O 1
ATOM 690 N N . MET A 1 104 ? 36.242 18.356 2.875 1.00 12.10 104 MET A N 1
ATOM 691 C CA . MET A 1 104 ? 36.397 19.235 4.028 1.00 10.79 104 MET A CA 1
ATOM 692 C C . MET A 1 104 ? 37.699 20.028 3.979 1.00 12.32 104 MET A C 1
ATOM 693 O O . MET A 1 104 ? 37.730 21.191 4.388 1.00 12.90 104 MET A O 1
ATOM 698 N N . ALA A 1 105 ? 38.762 19.415 3.462 1.00 12.36 105 ALA A N 1
ATOM 699 C CA . ALA A 1 105 ? 40.038 20.115 3.336 1.00 13.13 105 ALA A CA 1
ATOM 700 C C . ALA A 1 105 ? 39.881 21.233 2.299 1.00 13.52 105 ALA A C 1
ATOM 701 O O . ALA A 1 105 ? 40.460 22.313 2.441 1.00 13.31 105 ALA A O 1
ATOM 703 N N . MET A 1 106 ? 39.100 20.972 1.252 1.00 13.60 106 MET A N 1
ATOM 704 C CA . MET A 1 106 ? 38.860 21.982 0.225 1.00 13.07 106 MET A CA 1
ATOM 705 C C . MET A 1 106 ? 38.098 23.149 0.844 1.00 13.44 106 MET A C 1
ATOM 706 O O . MET A 1 106 ? 38.405 24.309 0.577 1.00 14.68 106 MET A O 1
ATOM 711 N N . TRP A 1 107 ? 37.094 22.837 1.661 1.00 13.08 107 TRP A N 1
ATOM 712 C CA . TRP A 1 107 ? 36.315 23.878 2.324 1.00 11.63 107 TRP A CA 1
ATOM 713 C C . TRP A 1 107 ? 37.196 24.673 3.285 1.00 12.58 107 TRP A C 1
ATOM 714 O O . TRP A 1 107 ? 37.026 25.883 3.432 1.00 13.84 107 TRP A O 1
ATOM 725 N N . ASP A 1 108 ? 38.122 23.988 3.950 1.00 12.11 108 ASP A N 1
ATOM 726 C CA . ASP A 1 108 ? 39.028 24.640 4.894 1.00 13.37 108 ASP A CA 1
ATOM 727 C C . ASP A 1 108 ? 39.872 25.646 4.115 1.00 13.68 108 ASP A C 1
ATOM 728 O O . ASP A 1 108 ? 39.997 26.810 4.509 1.00 13.92 108 ASP A O 1
ATOM 733 N N . ALA A 1 109 ? 40.427 25.197 2.995 1.00 14.13 109 ALA A N 1
ATOM 734 C CA . ALA A 1 109 ? 41.255 26.053 2.149 1.00 13.19 109 ALA A CA 1
ATOM 735 C C . ALA A 1 109 ? 40.459 27.244 1.627 1.00 14.48 109 ALA A C 1
ATOM 736 O O . ALA A 1 109 ? 40.966 28.364 1.573 1.00 14.58 109 ALA A O 1
ATOM 738 N N . LEU A 1 110 ? 39.209 26.999 1.247 1.00 13.73 110 LEU A N 1
ATOM 739 C CA . LEU A 1 110 ? 38.353 28.059 0.734 1.00 13.77 110 LEU A CA 1
ATOM 740 C C . LEU A 1 110 ? 38.123 29.103 1.819 1.00 14.10 110 LEU A C 1
ATOM 741 O O . LEU A 1 110 ? 38.215 30.306 1.571 1.00 13.60 110 LEU A O 1
ATOM 746 N N . GLY A 1 111 ? 37.830 28.632 3.027 1.00 13.63 111 GLY A N 1
ATOM 747 C CA . GLY A 1 111 ? 37.587 29.534 4.137 1.00 14.66 111 GLY A CA 1
ATOM 748 C C . GLY A 1 111 ? 38.801 30.391 4.427 1.00 16.65 111 GLY A C 1
ATOM 749 O O . GLY A 1 111 ? 38.679 31.593 4.673 1.00 17.13 111 GLY A O 1
ATOM 750 N N . GLN A 1 112 ? 39.978 29.776 4.402 1.00 16.54 112 GLN A N 1
ATOM 751 C CA . GLN A 1 112 ? 41.207 30.520 4.659 1.00 17.35 112 GLN A CA 1
ATOM 752 C C . GLN A 1 112 ? 41.422 31.565 3.571 1.00 18.57 112 GLN A C 1
ATOM 753 O O . GLN A 1 112 ? 41.862 32.685 3.850 1.00 18.78 112 GLN A O 1
ATOM 759 N N . SER A 1 113 ? 41.101 31.198 2.333 1.00 19.21 113 SER A N 1
ATOM 760 C CA . SER A 1 113 ? 41.268 32.098 1.194 1.00 20.28 113 SER A CA 1
ATOM 761 C C . SER A 1 113 ? 40.327 33.299 1.240 1.00 20.56 113 SER A C 1
ATOM 762 O O . SER A 1 113 ? 40.668 34.378 0.756 1.00 21.56 113 SER A O 1
ATOM 765 N N . LEU A 1 114 ? 39.148 33.109 1.826 1.00 19.13 114 LEU A N 1
ATOM 766 C CA . LEU A 1 114 ? 38.149 34.172 1.913 1.00 18.42 114 LEU A CA 1
ATOM 767 C C . LEU A 1 114 ? 38.062 34.810 3.297 1.00 18.05 114 LEU A C 1
ATOM 768 O O . LEU A 1 114 ? 37.304 35.764 3.499 1.00 16.90 114 LEU A O 1
ATOM 773 N N . ARG A 1 115 ? 38.833 34.285 4.244 1.00 18.32 115 ARG A N 1
ATOM 774 C CA . ARG A 1 115 ? 38.826 34.791 5.616 1.00 20.41 115 ARG A CA 1
ATOM 775 C C . ARG A 1 115 ? 37.444 34.596 6.241 1.00 19.43 115 ARG A C 1
ATOM 776 O O . ARG A 1 115 ? 36.925 35.477 6.928 1.00 17.82 115 ARG A O 1
ATOM 784 N N . LEU A 1 116 ? 36.851 33.433 5.982 1.00 16.78 116 LEU A N 1
ATOM 785 C CA . LEU A 1 116 ? 35.535 33.091 6.514 1.00 16.64 116 LEU A CA 1
ATOM 786 C C . LEU A 1 116 ? 35.593 31.696 7.122 1.00 16.10 116 LEU A C 1
ATOM 787 O O . LEU A 1 116 ? 36.317 30.832 6.629 1.00 16.48 116 LEU A O 1
ATOM 792 N N . SER A 1 117 ? 34.839 31.474 8.193 1.00 14.71 117 SER A N 1
ATOM 793 C CA . SER A 1 117 ? 34.815 30.159 8.822 1.00 14.51 117 SER A CA 1
ATOM 794 C C . SER A 1 117 ? 33.927 29.249 7.985 1.00 14.02 117 SER A C 1
ATOM 795 O O . SER A 1 117 ? 33.027 29.718 7.284 1.00 13.57 117 SER A O 1
ATOM 798 N N . VAL A 1 118 ? 34.187 27.949 8.055 1.00 12.34 118 VAL A N 1
ATOM 799 C CA . VAL A 1 118 ? 33.376 26.991 7.316 1.00 12.71 118 VAL A CA 1
ATOM 800 C C . VAL A 1 118 ? 31.929 27.110 7.795 1.00 12.77 118 VAL A C 1
ATOM 801 O O . VAL A 1 118 ? 30.999 27.118 6.989 1.00 12.60 118 VAL A O 1
ATOM 805 N N . SER A 1 119 ? 31.750 27.221 9.108 1.00 13.12 119 SER A N 1
ATOM 806 C CA . SER A 1 119 ? 30.419 27.340 9.687 1.00 13.52 119 SER A CA 1
ATOM 807 C C . SER A 1 119 ? 29.612 28.472 9.065 1.00 13.39 119 SER A C 1
ATOM 808 O O . SER A 1 119 ? 28.466 28.272 8.670 1.00 12.13 119 SER A O 1
ATOM 811 N N . GLU A 1 120 ? 30.198 29.662 8.970 1.00 12.63 120 GLU A N 1
ATOM 812 C CA . GLU A 1 120 ? 29.446 30.767 8.396 1.00 13.14 120 GLU A CA 1
ATOM 813 C C . GLU A 1 120 ? 29.208 30.592 6.900 1.00 12.73 120 GLU A C 1
ATOM 814 O O . GLU A 1 120 ? 28.136 30.935 6.406 1.00 13.50 120 GLU A O 1
ATOM 820 N N . MET A 1 121 ? 30.181 30.046 6.174 1.00 12.38 121 MET A N 1
ATOM 821 C CA . MET A 1 121 ? 29.986 29.844 4.741 1.00 13.09 121 MET A CA 1
ATOM 822 C C . MET A 1 121 ? 28.826 28.879 4.495 1.00 13.60 121 MET A C 1
ATOM 823 O O . MET A 1 121 ? 28.088 29.026 3.522 1.00 14.17 121 MET A O 1
ATOM 828 N N . LEU A 1 122 ? 28.666 27.903 5.384 1.00 13.43 122 LEU A N 1
ATOM 829 C CA . LEU A 1 122 ? 27.601 26.908 5.242 1.00 13.96 122 LEU A CA 1
ATOM 830 C C . LEU A 1 122 ? 26.206 27.401 5.628 1.00 15.59 122 LEU A C 1
ATOM 831 O O . LEU A 1 122 ? 25.210 26.808 5.218 1.00 16.99 122 LEU A O 1
ATOM 836 N N . GLY A 1 123 ? 26.128 28.472 6.413 1.00 14.36 123 GLY A N 1
ATOM 837 C CA . GLY A 1 123 ? 24.826 28.983 6.820 1.00 13.64 123 GLY A CA 1
ATOM 838 C C . GLY A 1 123 ? 24.868 29.852 8.064 1.00 12.82 123 GLY A C 1
ATOM 839 O O . GLY A 1 123 ? 24.023 30.732 8.247 1.00 12.53 123 GLY A O 1
ATOM 840 N N . GLY A 1 124 ? 25.843 29.583 8.930 1.00 13.69 124 GLY A N 1
ATOM 841 C CA . GLY A 1 124 ? 26.018 30.352 10.151 1.00 14.04 124 GLY A CA 1
ATOM 842 C C . GLY A 1 124 ? 24.813 30.517 11.058 1.00 14.62 124 GLY A C 1
ATOM 843 O O . GLY A 1 124 ? 24.616 31.592 11.629 1.00 15.18 124 GLY A O 1
ATOM 844 N N . TYR A 1 125 ? 24.011 29.469 11.220 1.00 13.35 125 TYR A N 1
ATOM 845 C CA . TYR A 1 125 ? 22.839 29.583 12.078 1.00 13.42 125 TYR A CA 1
ATOM 846 C C . TYR A 1 125 ? 23.201 29.945 13.517 1.00 13.54 125 TYR A C 1
ATOM 847 O O . TYR A 1 125 ? 22.575 30.819 14.122 1.00 13.34 125 TYR A O 1
ATOM 856 N N . THR A 1 126 ? 24.199 29.266 14.072 1.00 13.63 126 THR A N 1
ATOM 857 C CA . THR A 1 126 ? 24.614 29.545 15.442 1.00 14.23 126 THR A CA 1
ATOM 858 C C . THR A 1 126 ? 26.123 29.380 15.606 1.00 14.51 126 THR A C 1
ATOM 859 O O . THR A 1 126 ? 26.824 29.043 14.652 1.00 14.84 126 THR A O 1
ATOM 863 N N . ASP A 1 127 ? 26.631 29.622 16.808 1.00 16.32 127 ASP A N 1
ATOM 864 C CA . ASP A 1 127 ? 28.069 29.539 17.028 1.00 17.04 127 ASP A CA 1
ATOM 865 C C . ASP A 1 127 ? 28.528 28.409 17.935 1.00 16.38 127 ASP A C 1
ATOM 866 O O . ASP A 1 127 ? 29.713 28.316 18.253 1.00 18.10 127 ASP A O 1
ATOM 871 N N . ARG A 1 128 ? 27.613 27.540 18.348 1.00 14.90 128 ARG A N 1
ATOM 872 C CA . ARG A 1 128 ? 28.004 26.455 19.235 1.00 14.75 128 ARG A CA 1
ATOM 873 C C . ARG A 1 128 ? 27.009 25.309 19.219 1.00 14.95 128 ARG A C 1
ATOM 874 O O . ARG A 1 128 ? 25.875 25.464 18.770 1.00 14.37 128 ARG A O 1
ATOM 882 N N . MET A 1 129 ? 27.450 24.157 19.715 1.00 14.54 129 MET A N 1
ATOM 883 C CA . MET A 1 129 ? 26.598 22.979 19.806 1.00 14.87 129 MET A CA 1
ATOM 884 C C . MET A 1 129 ? 26.672 22.389 21.200 1.00 14.17 129 MET A C 1
ATOM 885 O O . MET A 1 129 ? 27.693 22.505 21.880 1.00 13.23 129 MET A O 1
ATOM 890 N N . ARG A 1 130 ? 25.580 21.768 21.631 1.00 14.30 130 ARG A N 1
ATOM 891 C CA . ARG A 1 130 ? 25.572 21.091 22.914 1.00 14.24 130 ARG A CA 1
ATOM 892 C C . ARG A 1 130 ? 26.307 19.793 22.615 1.00 14.39 130 ARG A C 1
ATOM 893 O O . ARG A 1 130 ? 26.241 19.279 21.495 1.00 14.03 130 ARG A O 1
ATOM 901 N N . VAL A 1 131 ? 27.004 19.271 23.614 1.00 13.49 131 VAL A N 1
ATOM 902 C CA . VAL A 1 131 ? 27.794 18.062 23.454 1.00 12.81 131 VAL A CA 1
ATOM 903 C C . VAL A 1 131 ? 27.223 16.859 24.187 1.00 13.19 131 VAL A C 1
ATOM 904 O O . VAL A 1 131 ? 26.720 16.982 25.301 1.00 12.90 131 VAL A O 1
ATOM 908 N N . SER A 1 132 ? 27.281 15.697 23.543 1.00 13.71 132 SER A N 1
ATOM 909 C CA . SER A 1 132 ? 26.823 14.472 24.176 1.00 14.25 132 SER A CA 1
ATOM 910 C C . SER A 1 132 ? 28.055 13.591 24.364 1.00 15.49 132 SER A C 1
ATOM 911 O O . SER A 1 132 ? 29.078 13.782 23.701 1.00 17.69 132 SER A O 1
ATOM 914 N N . HIS A 1 133 ? 27.957 12.642 25.283 1.00 15.03 133 HIS A N 1
ATOM 915 C CA . HIS A 1 133 ? 29.054 11.734 25.573 1.00 17.13 133 HIS A CA 1
ATOM 916 C C . HIS A 1 133 ? 28.507 10.318 25.536 1.00 16.84 133 HIS A C 1
ATOM 917 O O . HIS A 1 133 ? 27.408 10.066 26.020 1.00 15.28 133 HIS A O 1
ATOM 924 N N . MET A 1 134 ? 29.267 9.396 24.958 1.00 17.88 134 MET A N 1
ATOM 925 C CA . MET A 1 134 ? 28.820 8.014 24.894 1.00 19.65 134 MET A CA 1
ATOM 926 C C . MET A 1 134 ? 29.603 7.131 25.857 1.00 19.55 134 MET A C 1
ATOM 927 O O . MET A 1 134 ? 30.807 7.316 26.053 1.00 19.29 134 MET A O 1
ATOM 932 N N . LEU A 1 135 ? 28.899 6.188 26.474 1.00 18.49 135 LEU A N 1
ATOM 933 C CA . LEU A 1 135 ? 29.505 5.264 27.425 1.00 19.76 135 LEU A CA 1
ATOM 934 C C . LEU A 1 135 ? 28.692 3.979 27.497 1.00 20.51 135 LEU A C 1
ATOM 935 O O . LEU A 1 135 ? 27.564 3.921 27.004 1.00 20.53 135 LEU A O 1
ATOM 940 N N . GLY A 1 136 ? 29.261 2.953 28.119 1.00 20.39 136 GLY A N 1
ATOM 941 C CA . GLY A 1 136 ? 28.552 1.694 28.246 1.00 21.14 136 GLY A CA 1
ATOM 942 C C . GLY A 1 136 ? 29.468 0.488 28.262 1.00 22.67 136 GLY A C 1
ATOM 943 O O . GLY A 1 136 ? 30.692 0.625 28.244 1.00 22.64 136 GLY A O 1
ATOM 944 N N . PHE A 1 137 ? 28.865 -0.696 28.307 1.00 23.26 137 PHE A N 1
ATOM 945 C CA . PHE A 1 137 ? 29.608 -1.952 28.311 1.00 25.50 137 PHE A CA 1
ATOM 946 C C . PHE A 1 137 ? 30.407 -2.177 29.588 1.00 27.25 137 PHE A C 1
ATOM 947 O O . PHE A 1 137 ? 31.505 -2.735 29.559 1.00 28.41 137 PHE A O 1
ATOM 955 N N . ASP A 1 138 ? 29.844 -1.740 30.709 1.00 28.63 138 ASP A N 1
ATOM 956 C CA . ASP A 1 138 ? 30.476 -1.913 32.011 1.00 29.95 138 ASP A CA 1
ATOM 957 C C . ASP A 1 138 ? 29.371 -1.943 33.062 1.00 30.90 138 ASP A C 1
ATOM 958 O O . ASP A 1 138 ? 28.191 -1.804 32.733 1.00 30.37 138 ASP A O 1
ATOM 963 N N . ASP A 1 139 ? 29.750 -2.127 34.322 1.00 31.11 139 ASP A N 1
ATOM 964 C CA . ASP A 1 139 ? 28.783 -2.181 35.412 1.00 32.19 139 ASP A CA 1
ATOM 965 C C . ASP A 1 139 ? 28.064 -0.850 35.612 1.00 30.81 139 ASP A C 1
ATOM 966 O O . ASP A 1 139 ? 28.651 0.217 35.432 1.00 29.63 139 ASP A O 1
ATOM 971 N N . PRO A 1 140 ? 26.777 -0.901 35.991 1.00 30.19 140 PRO A N 1
ATOM 972 C CA . PRO A 1 140 ? 25.973 0.303 36.219 1.00 29.56 140 PRO A CA 1
ATOM 973 C C . PRO A 1 140 ? 26.638 1.301 37.169 1.00 28.68 140 PRO A C 1
ATOM 974 O O . PRO A 1 140 ? 26.636 2.504 36.913 1.00 27.68 140 PRO A O 1
ATOM 978 N N . VAL A 1 141 ? 27.209 0.800 38.263 1.00 28.06 141 VAL A N 1
ATOM 979 C CA . VAL A 1 141 ? 27.868 1.670 39.233 1.00 28.13 141 VAL A CA 1
ATOM 980 C C . VAL A 1 141 ? 29.021 2.441 38.599 1.00 27.04 141 VAL A C 1
ATOM 981 O O . VAL A 1 141 ? 29.188 3.636 38.846 1.00 26.97 141 VAL A O 1
ATOM 985 N N . LYS A 1 142 ? 29.813 1.757 37.779 1.00 26.23 142 LYS A N 1
ATOM 986 C CA . LYS A 1 142 ? 30.941 2.396 37.114 1.00 25.90 142 LYS A CA 1
ATOM 987 C C . LYS A 1 142 ? 30.469 3.383 36.052 1.00 25.56 142 LYS A C 1
ATOM 988 O O . LYS A 1 142 ? 31.086 4.428 35.846 1.00 24.66 142 LYS A O 1
ATOM 994 N N . MET A 1 143 ? 29.375 3.045 35.376 1.00 24.11 143 MET A N 1
ATOM 995 C CA . MET A 1 143 ? 28.829 3.916 34.342 1.00 23.17 143 MET A CA 1
ATOM 996 C C . MET A 1 143 ? 28.290 5.195 34.969 1.00 22.14 143 MET A C 1
ATOM 997 O O . MET A 1 143 ? 28.440 6.281 34.410 1.00 22.23 143 MET A O 1
ATOM 1002 N N . VAL A 1 144 ? 27.660 5.063 36.132 1.00 22.03 144 VAL A N 1
ATOM 1003 C CA . VAL A 1 144 ? 27.129 6.221 36.836 1.00 22.22 144 VAL A CA 1
ATOM 1004 C C . VAL A 1 144 ? 28.300 7.111 37.253 1.00 22.65 144 VAL A C 1
ATOM 1005 O O . VAL A 1 144 ? 28.243 8.333 37.119 1.00 22.13 144 VAL A O 1
ATOM 1009 N N . ALA A 1 145 ? 29.366 6.488 37.747 1.00 22.94 145 ALA A N 1
ATOM 1010 C CA . ALA A 1 145 ? 30.549 7.225 38.179 1.00 23.49 145 ALA A CA 1
ATOM 1011 C C . ALA A 1 145 ? 31.157 8.001 37.015 1.00 23.55 145 ALA A C 1
ATOM 1012 O O . ALA A 1 145 ? 31.568 9.152 37.173 1.00 22.70 145 ALA A O 1
ATOM 1014 N N . GLU A 1 146 ? 31.218 7.367 35.847 1.00 22.87 146 GLU A N 1
ATOM 1015 C CA . GLU A 1 146 ? 31.775 8.020 34.668 1.00 23.75 146 GLU A CA 1
ATOM 1016 C C . GLU A 1 146 ? 30.908 9.192 34.223 1.00 23.33 146 GLU A C 1
ATOM 1017 O O . GLU A 1 146 ? 31.423 10.250 33.859 1.00 22.24 146 GLU A O 1
ATOM 1023 N N . ALA A 1 147 ? 29.592 9.003 34.247 1.00 22.43 147 ALA A N 1
ATOM 1024 C CA . ALA A 1 147 ? 28.673 10.059 33.846 1.00 23.36 147 ALA A CA 1
ATOM 1025 C C . ALA A 1 147 ? 28.819 11.257 34.776 1.00 23.47 147 ALA A C 1
ATOM 1026 O O . ALA A 1 147 ? 28.839 12.399 34.328 1.00 22.83 147 ALA A O 1
ATOM 1028 N N . GLU A 1 148 ? 28.921 10.994 36.075 1.00 23.68 148 GLU A N 1
ATOM 1029 C CA . GLU A 1 148 ? 29.076 12.074 37.043 1.00 25.60 148 GLU A CA 1
ATOM 1030 C C . GLU A 1 148 ? 30.365 12.839 36.756 1.00 24.23 148 GLU A C 1
ATOM 1031 O O . GLU A 1 148 ? 30.382 14.071 36.766 1.00 23.49 148 GLU A O 1
ATOM 1037 N N . ARG A 1 149 ? 31.441 12.102 36.497 1.00 23.07 149 ARG A N 1
ATOM 1038 C CA . ARG A 1 149 ? 32.737 12.715 36.214 1.00 23.38 149 ARG A CA 1
ATOM 1039 C C . ARG A 1 149 ? 32.681 13.578 34.958 1.00 22.63 149 ARG A C 1
ATOM 1040 O O . ARG A 1 149 ? 33.101 14.733 34.968 1.00 21.68 149 ARG A O 1
ATOM 1048 N N . ILE A 1 150 ? 32.162 13.007 33.877 1.00 21.12 150 ILE A N 1
ATOM 1049 C CA . ILE A 1 150 ? 32.057 13.725 32.613 1.00 20.90 150 ILE A CA 1
ATOM 1050 C C . ILE A 1 150 ? 31.181 14.968 32.738 1.00 20.29 150 ILE A C 1
ATOM 1051 O O . ILE A 1 150 ? 31.527 16.036 32.231 1.00 19.77 150 ILE A O 1
ATOM 1056 N N . ARG A 1 151 ? 30.047 14.828 33.417 1.00 19.90 151 ARG A N 1
ATOM 1057 C CA . ARG A 1 151 ? 29.127 15.942 33.597 1.00 19.74 151 ARG A CA 1
ATOM 1058 C C . ARG A 1 151 ? 29.740 17.042 34.459 1.00 20.05 151 ARG A C 1
ATOM 1059 O O . ARG A 1 151 ? 29.628 18.222 34.140 1.00 19.12 151 ARG A O 1
ATOM 1067 N N . GLU A 1 152 ? 30.392 16.647 35.548 1.00 20.56 152 GLU A N 1
ATOM 1068 C CA . GLU A 1 152 ? 31.012 17.610 36.451 1.00 20.93 152 GLU A CA 1
ATOM 1069 C C . GLU A 1 152 ? 32.238 18.271 35.839 1.00 19.96 152 GLU A C 1
ATOM 1070 O O . GLU A 1 152 ? 32.493 19.455 36.062 1.00 19.60 152 GLU A O 1
ATOM 1076 N N . THR A 1 153 ? 32.993 17.502 35.065 1.00 18.78 153 THR A N 1
ATOM 1077 C CA . THR A 1 153 ? 34.202 18.013 34.436 1.00 18.82 153 THR A CA 1
ATOM 1078 C C . THR A 1 153 ? 33.935 18.922 33.242 1.00 19.44 153 THR A C 1
ATOM 1079 O O . THR A 1 153 ? 34.502 20.012 33.144 1.00 19.76 153 THR A O 1
ATOM 1083 N N . TYR A 1 154 ? 33.057 18.480 32.344 1.00 17.89 154 TYR A N 1
ATOM 1084 C CA . TYR A 1 154 ? 32.773 19.235 31.129 1.00 17.26 154 TYR A CA 1
ATOM 1085 C C . TYR A 1 154 ? 31.404 19.898 31.015 1.00 17.28 154 TYR A C 1
ATOM 1086 O O . TYR A 1 154 ? 31.176 20.680 30.092 1.00 16.95 154 TYR A O 1
ATOM 1095 N N . GLY A 1 155 ? 30.497 19.589 31.936 1.00 16.49 155 GLY A N 1
ATOM 1096 C CA . GLY A 1 155 ? 29.171 20.183 31.890 1.00 16.19 155 GLY A CA 1
ATOM 1097 C C . GLY A 1 155 ? 28.235 19.473 30.924 1.00 15.88 155 GLY A C 1
ATOM 1098 O O . GLY A 1 155 ? 27.127 19.942 30.663 1.00 16.29 155 GLY A O 1
ATOM 1099 N N . ILE A 1 156 ? 28.685 18.339 30.397 1.00 16.75 156 ILE A N 1
ATOM 1100 C CA . ILE A 1 156 ? 27.894 17.552 29.453 1.00 16.00 156 ILE A CA 1
ATOM 1101 C C . ILE A 1 156 ? 26.620 17.021 30.111 1.00 16.79 156 ILE A C 1
ATOM 1102 O O . ILE A 1 156 ? 26.668 16.380 31.164 1.00 16.21 156 ILE A O 1
ATOM 1107 N N . ASN A 1 157 ? 25.480 17.291 29.478 1.00 15.86 157 ASN A N 1
ATOM 1108 C CA . ASN A 1 157 ? 24.185 16.880 30.015 1.00 16.53 157 ASN A CA 1
ATOM 1109 C C . ASN A 1 157 ? 23.433 15.873 29.157 1.00 15.41 157 ASN A C 1
ATOM 1110 O O . ASN A 1 157 ? 22.282 15.552 29.449 1.00 14.91 157 ASN A O 1
ATOM 1115 N N . THR A 1 158 ? 24.076 15.384 28.103 1.00 13.41 158 THR A N 1
ATOM 1116 C CA . THR A 1 158 ? 23.453 14.404 27.218 1.00 13.74 158 THR A CA 1
ATOM 1117 C C . THR A 1 158 ? 24.352 13.184 27.095 1.00 13.38 158 THR A C 1
ATOM 1118 O O . THR A 1 158 ? 25.514 13.292 26.710 1.00 12.87 158 THR A O 1
ATOM 1122 N N . PHE A 1 159 ? 23.805 12.020 27.424 1.00 13.55 159 PHE A N 1
ATOM 1123 C CA . PHE A 1 159 ? 24.570 10.787 27.368 1.00 14.11 159 PHE A CA 1
ATOM 1124 C C . PHE A 1 159 ? 23.939 9.734 26.478 1.00 14.77 159 PHE A C 1
ATOM 1125 O O . PHE A 1 159 ? 22.740 9.469 26.557 1.00 15.16 159 PHE A O 1
ATOM 1133 N N . LYS A 1 160 ? 24.758 9.150 25.616 1.00 14.73 160 LYS A N 1
ATOM 1134 C CA . LYS A 1 160 ? 24.290 8.096 24.733 1.00 15.02 160 LYS A CA 1
ATOM 1135 C C . LYS A 1 160 ? 24.901 6.806 25.252 1.00 15.40 160 LYS A C 1
ATOM 1136 O O . LYS A 1 160 ? 26.120 6.668 25.295 1.00 15.84 160 LYS A O 1
ATOM 1142 N N . VAL A 1 161 ? 24.058 5.865 25.653 1.00 13.76 161 VAL A N 1
ATOM 1143 C CA . VAL A 1 161 ? 24.549 4.599 26.172 1.00 14.63 161 VAL A CA 1
ATOM 1144 C C . VAL A 1 161 ? 24.742 3.605 25.036 1.00 15.38 161 VAL A C 1
ATOM 1145 O O . VAL A 1 161 ? 23.816 3.350 24.265 1.00 14.55 161 VAL A O 1
ATOM 1149 N N . LYS A 1 162 ? 25.953 3.065 24.921 1.00 14.24 162 LYS A N 1
ATOM 1150 C CA . LYS A 1 162 ? 26.247 2.074 23.890 1.00 15.93 162 LYS A CA 1
ATOM 1151 C C . LYS A 1 162 ? 25.684 0.766 24.424 1.00 16.78 162 LYS A C 1
ATOM 1152 O O . LYS A 1 162 ? 25.966 0.381 25.557 1.00 16.53 162 LYS A O 1
ATOM 1158 N N . VAL A 1 163 ? 24.871 0.088 23.624 1.00 14.76 163 VAL A N 1
ATOM 1159 C CA . VAL A 1 163 ? 24.278 -1.162 24.068 1.00 14.69 163 VAL A CA 1
ATOM 1160 C C . VAL A 1 163 ? 24.530 -2.256 23.040 1.00 15.26 163 VAL A C 1
ATOM 1161 O O . VAL A 1 163 ? 25.198 -2.017 22.033 1.00 14.84 163 VAL A O 1
ATOM 1165 N N . GLY A 1 164 ? 24.010 -3.451 23.304 1.00 16.72 164 GLY A N 1
ATOM 1166 C CA . GLY A 1 164 ? 24.199 -4.556 22.380 1.00 20.18 164 GLY A CA 1
ATOM 1167 C C . GLY A 1 164 ? 24.657 -5.855 23.019 1.00 21.32 164 GLY A C 1
ATOM 1168 O O . GLY A 1 164 ? 24.937 -6.828 22.316 1.00 22.80 164 GLY A O 1
ATOM 1169 N N . ARG A 1 165 ? 24.741 -5.885 24.345 1.00 21.70 165 ARG A N 1
ATOM 1170 C CA . ARG A 1 165 ? 25.166 -7.098 25.042 1.00 22.38 165 ARG A CA 1
ATOM 1171 C C . ARG A 1 165 ? 23.987 -8.019 25.347 1.00 22.69 165 ARG A C 1
ATOM 1172 O O . ARG A 1 165 ? 22.833 -7.591 25.337 1.00 20.49 165 ARG A O 1
ATOM 1180 N N . ARG A 1 166 ? 24.291 -9.286 25.620 1.00 23.18 166 ARG A N 1
ATOM 1181 C CA . ARG A 1 166 ? 23.273 -10.280 25.951 1.00 24.83 166 ARG A CA 1
ATOM 1182 C C . ARG A 1 166 ? 23.658 -10.940 27.269 1.00 24.94 166 ARG A C 1
ATOM 1183 O O . ARG A 1 166 ? 24.819 -11.299 27.465 1.00 25.25 166 ARG A O 1
ATOM 1191 N N . PRO A 1 167 ? 22.693 -11.112 28.188 1.00 24.92 167 PRO A N 1
ATOM 1192 C CA . PRO A 1 167 ? 21.282 -10.727 28.061 1.00 24.64 167 PRO A CA 1
ATOM 1193 C C . PRO A 1 167 ? 21.122 -9.209 28.014 1.00 24.40 167 PRO A C 1
ATOM 1194 O O . PRO A 1 167 ? 21.971 -8.474 28.516 1.00 22.05 167 PRO A O 1
ATOM 1198 N N . VAL A 1 168 ? 20.029 -8.743 27.421 1.00 23.48 168 VAL A N 1
ATOM 1199 C CA . VAL A 1 168 ? 19.788 -7.310 27.315 1.00 23.44 168 VAL A CA 1
ATOM 1200 C C . VAL A 1 168 ? 19.712 -6.625 28.677 1.00 23.60 168 VAL A C 1
ATOM 1201 O O . VAL A 1 168 ? 19.940 -5.423 28.780 1.00 23.01 168 VAL A O 1
ATOM 1205 N N . GLN A 1 169 ? 19.392 -7.391 29.718 1.00 24.23 169 GLN A N 1
ATOM 1206 C CA . GLN A 1 169 ? 19.286 -6.842 31.068 1.00 25.20 169 GLN A CA 1
ATOM 1207 C C . GLN A 1 169 ? 20.580 -6.171 31.519 1.00 24.22 169 GLN A C 1
ATOM 1208 O O . GLN A 1 169 ? 20.561 -5.269 32.357 1.00 23.14 169 GLN A O 1
ATOM 1214 N N . LEU A 1 170 ? 21.701 -6.618 30.965 1.00 23.45 170 LEU A N 1
ATOM 1215 C CA . LEU A 1 170 ? 22.998 -6.052 31.315 1.00 24.05 170 LEU A CA 1
ATOM 1216 C C . LEU A 1 170 ? 23.084 -4.587 30.906 1.00 23.75 170 LEU A C 1
ATOM 1217 O O . LEU A 1 170 ? 23.698 -3.774 31.598 1.00 24.20 170 LEU A O 1
ATOM 1222 N N . ASP A 1 171 ? 22.474 -4.253 29.774 1.00 21.07 171 ASP A N 1
ATOM 1223 C CA . ASP A 1 171 ? 22.494 -2.880 29.291 1.00 19.48 171 ASP A CA 1
ATOM 1224 C C . ASP A 1 171 ? 21.330 -2.054 29.824 1.00 18.39 171 ASP A C 1
ATOM 1225 O O . ASP A 1 171 ? 21.495 -0.872 30.116 1.00 17.63 171 ASP A O 1
ATOM 1230 N N . THR A 1 172 ? 20.152 -2.661 29.954 1.00 17.81 172 THR A N 1
ATOM 1231 C CA . THR A 1 172 ? 19.004 -1.921 30.466 1.00 18.52 172 THR A CA 1
ATOM 1232 C C . THR A 1 172 ? 19.256 -1.513 31.918 1.00 19.25 172 THR A C 1
ATOM 1233 O O . THR A 1 172 ? 18.710 -0.520 32.397 1.00 20.53 172 THR A O 1
ATOM 1237 N N . ALA A 1 173 ? 20.092 -2.286 32.608 1.00 19.08 173 ALA A N 1
ATOM 1238 C CA . ALA A 1 173 ? 20.431 -1.998 33.998 1.00 20.08 173 ALA A CA 1
ATOM 1239 C C . ALA A 1 173 ? 21.299 -0.742 34.061 1.00 20.58 173 ALA A C 1
ATOM 1240 O O . ALA A 1 173 ? 21.185 0.060 34.990 1.00 21.34 173 ALA A O 1
ATOM 1242 N N . VAL A 1 174 ? 22.168 -0.580 33.066 1.00 20.17 174 VAL A N 1
ATOM 1243 C CA . VAL A 1 174 ? 23.048 0.582 32.998 1.00 19.61 174 VAL A CA 1
ATOM 1244 C C . VAL A 1 174 ? 22.238 1.847 32.740 1.00 19.27 174 VAL A C 1
ATOM 1245 O O . VAL A 1 174 ? 22.424 2.863 33.408 1.00 19.13 174 VAL A O 1
ATOM 1249 N N . VAL A 1 175 ? 21.331 1.784 31.769 1.00 17.98 175 VAL A N 1
ATOM 1250 C CA . VAL A 1 175 ? 20.505 2.941 31.443 1.00 17.91 175 VAL A CA 1
ATOM 1251 C C . VAL A 1 175 ? 19.621 3.336 32.625 1.00 17.68 175 VAL A C 1
ATOM 1252 O O . VAL A 1 175 ? 19.477 4.518 32.935 1.00 18.81 175 VAL A O 1
ATOM 1256 N N . ARG A 1 176 ? 19.034 2.347 33.291 1.00 18.02 176 ARG A N 1
ATOM 1257 C CA . ARG A 1 176 ? 18.169 2.622 34.432 1.00 17.75 176 ARG A CA 1
ATOM 1258 C C . ARG A 1 176 ? 18.949 3.279 35.572 1.00 18.22 176 ARG A C 1
ATOM 1259 O O . ARG A 1 176 ? 18.453 4.203 36.216 1.00 19.65 176 ARG A O 1
ATOM 1267 N N . ALA A 1 177 ? 20.166 2.804 35.816 1.00 18.97 177 ALA A N 1
ATOM 1268 C CA . ALA A 1 177 ? 20.998 3.364 36.880 1.00 20.21 177 ALA A CA 1
ATOM 1269 C C . ALA A 1 177 ? 21.293 4.840 36.620 1.00 20.91 177 ALA A C 1
ATOM 1270 O O . ALA A 1 177 ? 21.309 5.657 37.546 1.00 19.88 177 ALA A O 1
ATOM 1272 N N . LEU A 1 178 ? 21.527 5.178 35.356 1.00 19.80 178 LEU A N 1
ATOM 1273 C CA . LEU A 1 178 ? 21.818 6.557 34.984 1.00 20.17 178 LEU A CA 1
ATOM 1274 C C . LEU A 1 178 ? 20.604 7.450 35.199 1.00 20.37 178 LEU A C 1
ATOM 1275 O O . LEU A 1 178 ? 20.727 8.563 35.709 1.00 20.43 178 LEU A O 1
ATOM 1280 N N . ARG A 1 179 ? 19.430 6.965 34.811 1.00 19.29 179 ARG A N 1
ATOM 1281 C CA . ARG A 1 179 ? 18.215 7.746 34.985 1.00 21.07 179 ARG A CA 1
ATOM 1282 C C . ARG A 1 179 ? 17.879 7.923 36.465 1.00 21.76 179 ARG A C 1
ATOM 1283 O O . ARG A 1 179 ? 17.418 8.985 36.874 1.00 22.18 179 ARG A O 1
ATOM 1291 N N . GLU A 1 180 ? 18.112 6.887 37.265 1.00 24.29 180 GLU A N 1
ATOM 1292 C CA . GLU A 1 180 ? 17.814 6.963 38.693 1.00 26.42 180 GLU A CA 1
ATOM 1293 C C . GLU A 1 180 ? 18.711 7.983 39.388 1.00 27.30 180 GLU A C 1
ATOM 1294 O O . GLU A 1 180 ? 18.282 8.677 40.309 1.00 27.47 180 GLU A O 1
ATOM 1300 N N . ARG A 1 181 ? 19.954 8.076 38.933 1.00 26.66 181 ARG A N 1
ATOM 1301 C CA . ARG A 1 181 ? 20.914 9.007 39.514 1.00 28.71 181 ARG A CA 1
ATOM 1302 C C . ARG A 1 181 ? 20.658 10.473 39.165 1.00 27.68 181 ARG A C 1
ATOM 1303 O O . ARG A 1 181 ? 20.618 11.330 40.049 1.00 26.54 181 ARG A O 1
ATOM 1311 N N . PHE A 1 182 ? 20.475 10.755 37.879 1.00 26.28 182 PHE A N 1
ATOM 1312 C CA . PHE A 1 182 ? 20.275 12.124 37.414 1.00 25.32 182 PHE A CA 1
ATOM 1313 C C . PHE A 1 182 ? 18.835 12.585 37.226 1.00 25.66 182 PHE A C 1
ATOM 1314 O O . PHE A 1 182 ? 18.572 13.786 37.156 1.00 24.48 182 PHE A O 1
ATOM 1322 N N . GLY A 1 183 ? 17.903 11.645 37.142 1.00 25.28 183 GLY A N 1
ATOM 1323 C CA . GLY A 1 183 ? 16.519 12.029 36.939 1.00 27.97 183 GLY A CA 1
ATOM 1324 C C . GLY A 1 183 ? 16.369 12.717 35.594 1.00 28.87 183 GLY A C 1
ATOM 1325 O O . GLY A 1 183 ? 17.005 12.323 34.617 1.00 28.15 183 GLY A O 1
ATOM 1326 N N . ASP A 1 184 ? 15.544 13.756 35.537 1.00 30.48 184 ASP A N 1
ATOM 1327 C CA . ASP A 1 184 ? 15.324 14.476 34.287 1.00 32.26 184 ASP A CA 1
ATOM 1328 C C . ASP A 1 184 ? 16.388 15.538 34.023 1.00 31.08 184 ASP A C 1
ATOM 1329 O O . ASP A 1 184 ? 16.250 16.345 33.102 1.00 31.31 184 ASP A O 1
ATOM 1334 N N . ALA A 1 185 ? 17.453 15.530 34.819 1.00 29.22 185 ALA A N 1
ATOM 1335 C CA . ALA A 1 185 ? 18.528 16.507 34.670 1.00 28.11 185 ALA A CA 1
ATOM 1336 C C . ALA A 1 185 ? 19.395 16.266 33.436 1.00 26.46 185 ALA A C 1
ATOM 1337 O O . ALA A 1 185 ? 20.125 17.157 33.001 1.00 26.23 185 ALA A O 1
ATOM 1339 N N . ILE A 1 186 ? 19.324 15.063 32.876 1.00 22.93 186 ILE A N 1
ATOM 1340 C CA . ILE A 1 186 ? 20.114 14.746 31.694 1.00 19.80 186 ILE A CA 1
ATOM 1341 C C . ILE A 1 186 ? 19.254 14.122 30.611 1.00 18.74 186 ILE A C 1
ATOM 1342 O O . ILE A 1 186 ? 18.148 13.651 30.877 1.00 15.76 186 ILE A O 1
ATOM 1347 N N . GLU A 1 187 ? 19.776 14.135 29.389 1.00 16.19 187 GLU A N 1
ATOM 1348 C CA . GLU A 1 187 ? 19.098 13.524 28.254 1.00 15.64 187 GLU A CA 1
ATOM 1349 C C . GLU A 1 187 ? 19.786 12.183 28.055 1.00 14.76 187 GLU A C 1
ATOM 1350 O O . GLU A 1 187 ? 20.998 12.061 28.256 1.00 15.65 187 GLU A O 1
ATOM 1356 N N . LEU A 1 188 ? 19.014 11.179 27.661 1.00 14.04 188 LEU A N 1
ATOM 1357 C CA . LEU A 1 188 ? 19.555 9.851 27.435 1.00 13.97 188 LEU A CA 1
ATOM 1358 C C . LEU A 1 188 ? 18.983 9.213 26.188 1.00 14.30 188 LEU A C 1
ATOM 1359 O O . LEU A 1 188 ? 17.827 9.436 25.842 1.00 13.42 188 LEU A O 1
ATOM 1364 N N . TYR A 1 189 ? 19.821 8.439 25.509 1.00 13.88 189 TYR A N 1
ATOM 1365 C CA . TYR A 1 189 ? 19.389 7.668 24.358 1.00 13.24 189 TYR A CA 1
ATOM 1366 C C . TYR A 1 189 ? 20.376 6.525 24.187 1.00 13.30 189 TYR A C 1
ATOM 1367 O O . TYR A 1 189 ? 21.397 6.479 24.884 1.00 14.11 189 TYR A O 1
ATOM 1376 N N . VAL A 1 190 ? 20.059 5.582 23.307 1.00 11.45 190 VAL A N 1
ATOM 1377 C CA . VAL A 1 190 ? 20.901 4.404 23.122 1.00 12.65 190 VAL A CA 1
ATOM 1378 C C . VAL A 1 190 ? 21.303 4.128 21.680 1.00 12.73 190 VAL A C 1
ATOM 1379 O O . VAL A 1 190 ? 20.602 4.508 20.744 1.00 12.99 190 VAL A O 1
ATOM 1383 N N . ASP A 1 191 ? 22.434 3.444 21.527 1.00 13.38 191 ASP A N 1
ATOM 1384 C CA . ASP A 1 191 ? 22.979 3.069 20.223 1.00 13.57 191 ASP A CA 1
ATOM 1385 C C . ASP A 1 191 ? 23.475 1.625 20.339 1.00 14.58 191 ASP A C 1
ATOM 1386 O O . ASP A 1 191 ? 24.374 1.333 21.130 1.00 14.74 191 ASP A O 1
ATOM 1391 N N . GLY A 1 192 ? 22.888 0.726 19.556 1.00 13.19 192 GLY A N 1
ATOM 1392 C CA . GLY A 1 192 ? 23.280 -0.672 19.617 1.00 12.46 192 GLY A CA 1
ATOM 1393 C C . GLY A 1 192 ? 24.359 -1.115 18.644 1.00 13.06 192 GLY A C 1
ATOM 1394 O O . GLY A 1 192 ? 24.856 -2.236 18.744 1.00 14.43 192 GLY A O 1
ATOM 1395 N N . ASN A 1 193 ? 24.729 -0.249 17.707 1.00 13.69 193 ASN A N 1
ATOM 1396 C CA . ASN A 1 193 ? 25.741 -0.597 16.717 1.00 15.34 193 ASN A CA 1
ATOM 1397 C C . ASN A 1 193 ? 25.455 -1.962 16.089 1.00 16.25 193 ASN A C 1
ATOM 1398 O O . ASN A 1 193 ? 26.365 -2.771 15.882 1.00 16.33 193 ASN A O 1
ATOM 1403 N N . ARG A 1 194 ? 24.177 -2.205 15.799 1.00 15.16 194 ARG A N 1
ATOM 1404 C CA . ARG A 1 194 ? 23.708 -3.447 15.174 1.00 15.45 194 ARG A CA 1
ATOM 1405 C C . ARG A 1 194 ? 23.947 -4.707 16.005 1.00 15.88 194 ARG A C 1
ATOM 1406 O O . ARG A 1 194 ? 23.847 -5.822 15.487 1.00 16.61 194 ARG A O 1
ATOM 1414 N N . GLY A 1 195 ? 24.231 -4.530 17.290 1.00 14.59 195 GLY A N 1
ATOM 1415 C CA . GLY A 1 195 ? 24.527 -5.658 18.161 1.00 15.15 195 GLY A CA 1
ATOM 1416 C C . GLY A 1 195 ? 23.412 -6.597 18.585 1.00 14.38 195 GLY A C 1
ATOM 1417 O O . GLY A 1 195 ? 23.669 -7.770 18.864 1.00 16.83 195 GLY A O 1
ATOM 1418 N N . TRP A 1 196 ? 22.183 -6.099 18.652 1.00 13.09 196 TRP A N 1
ATOM 1419 C CA . TRP A 1 196 ? 21.052 -6.927 19.056 1.00 12.63 196 TRP A CA 1
ATOM 1420 C C . TRP A 1 196 ? 20.234 -7.386 17.870 1.00 12.07 196 TRP A C 1
ATOM 1421 O O . TRP A 1 196 ? 20.323 -6.820 16.785 1.00 12.78 196 TRP A O 1
ATOM 1432 N N . SER A 1 197 ? 19.433 -8.423 18.086 1.00 13.23 197 SER A N 1
ATOM 1433 C CA . SER A 1 197 ? 18.531 -8.883 17.046 1.00 11.65 197 SER A CA 1
ATOM 1434 C C . SER A 1 197 ? 17.368 -7.903 17.212 1.00 11.49 197 SER A C 1
ATOM 1435 O O . SER A 1 197 ? 17.294 -7.191 18.214 1.00 12.38 197 SER A O 1
ATOM 1438 N N . ALA A 1 198 ? 16.463 -7.854 16.245 1.00 10.38 198 ALA A N 1
ATOM 1439 C CA . ALA A 1 198 ? 15.321 -6.954 16.352 1.00 9.86 198 ALA A CA 1
ATOM 1440 C C . ALA A 1 198 ? 14.460 -7.339 17.558 1.00 10.24 198 ALA A C 1
ATOM 1441 O O . ALA A 1 198 ? 13.957 -6.470 18.274 1.00 10.96 198 ALA A O 1
ATOM 1443 N N . ALA A 1 199 ? 14.298 -8.643 17.781 1.00 10.06 199 ALA A N 1
ATOM 1444 C CA . ALA A 1 199 ? 13.492 -9.134 18.897 1.00 11.32 199 ALA A CA 1
ATOM 1445 C C . ALA A 1 199 ? 14.093 -8.726 20.244 1.00 11.88 199 ALA A C 1
ATOM 1446 O O . ALA A 1 199 ? 13.370 -8.326 21.158 1.00 11.04 199 ALA A O 1
ATOM 1448 N N . GLU A 1 200 ? 15.412 -8.840 20.372 1.00 12.09 200 GLU A N 1
ATOM 1449 C CA . GLU A 1 200 ? 16.078 -8.453 21.613 1.00 12.07 200 GLU A CA 1
ATOM 1450 C C . GLU A 1 200 ? 15.938 -6.949 21.811 1.00 12.30 200 GLU A C 1
ATOM 1451 O O . GLU A 1 200 ? 15.732 -6.475 22.929 1.00 12.53 200 GLU A O 1
ATOM 1457 N N . SER A 1 201 ? 16.058 -6.204 20.714 1.00 12.15 201 SER A N 1
ATOM 1458 C CA . SER A 1 201 ? 15.948 -4.750 20.746 1.00 11.57 201 SER A CA 1
ATOM 1459 C C . SER A 1 201 ? 14.595 -4.312 21.295 1.00 11.95 201 SER A C 1
ATOM 1460 O O . SER A 1 201 ? 14.519 -3.405 22.121 1.00 11.99 201 SER A O 1
ATOM 1463 N N . LEU A 1 202 ? 13.524 -4.952 20.835 1.00 11.57 202 LEU A N 1
ATOM 1464 C CA . LEU A 1 202 ? 12.195 -4.586 21.312 1.00 12.14 202 LEU A CA 1
ATOM 1465 C C . LEU A 1 202 ? 12.045 -4.866 22.804 1.00 11.47 202 LEU A C 1
ATOM 1466 O O . LEU A 1 202 ? 11.531 -4.033 23.548 1.00 12.71 202 LEU A O 1
ATOM 1471 N N . ARG A 1 203 ? 12.500 -6.035 23.243 1.00 12.21 203 ARG A N 1
ATOM 1472 C CA . ARG A 1 203 ? 12.400 -6.387 24.655 1.00 12.53 203 ARG A CA 1
ATOM 1473 C C . ARG A 1 203 ? 13.166 -5.386 25.512 1.00 12.26 203 ARG A C 1
ATOM 1474 O O . ARG A 1 203 ? 12.688 -4.967 26.570 1.00 13.24 203 ARG A O 1
ATOM 1482 N N . ALA A 1 204 ? 14.343 -4.985 25.045 1.00 12.13 204 ALA A N 1
ATOM 1483 C CA . ALA A 1 204 ? 15.157 -4.021 25.785 1.00 12.69 204 ALA A CA 1
ATOM 1484 C C . ALA A 1 204 ? 14.469 -2.659 25.885 1.00 13.58 204 ALA A C 1
ATOM 1485 O O . ALA A 1 204 ? 14.413 -2.059 26.962 1.00 12.81 204 ALA A O 1
ATOM 1487 N N . MET A 1 205 ? 13.940 -2.169 24.768 1.00 11.19 205 MET A N 1
ATOM 1488 C CA . MET A 1 205 ? 13.274 -0.874 24.779 1.00 11.75 205 MET A CA 1
ATOM 1489 C C . MET A 1 205 ? 12.004 -0.905 25.625 1.00 12.66 205 MET A C 1
ATOM 1490 O O . MET A 1 205 ? 11.700 0.055 26.326 1.00 12.42 205 MET A O 1
ATOM 1495 N N . ARG A 1 206 ? 11.265 -2.010 25.570 1.00 13.23 206 ARG A N 1
ATOM 1496 C CA . ARG A 1 206 ? 10.049 -2.130 26.370 1.00 15.26 206 ARG A CA 1
ATOM 1497 C C . ARG A 1 206 ? 10.416 -2.060 27.854 1.00 15.93 206 ARG A C 1
ATOM 1498 O O . ARG A 1 206 ? 9.731 -1.410 28.645 1.00 15.20 206 ARG A O 1
ATOM 1506 N N . GLU A 1 207 ? 11.509 -2.718 28.223 1.00 15.75 207 GLU A N 1
ATOM 1507 C CA . GLU A 1 207 ? 11.958 -2.723 29.612 1.00 18.06 207 GLU A CA 1
ATOM 1508 C C . GLU A 1 207 ? 12.332 -1.310 30.060 1.00 17.66 207 GLU A C 1
ATOM 1509 O O . GLU A 1 207 ? 12.194 -0.959 31.235 1.00 18.20 207 GLU A O 1
ATOM 1515 N N . MET A 1 208 ? 12.794 -0.500 29.114 1.00 14.81 208 MET A N 1
ATOM 1516 C CA . MET A 1 208 ? 13.201 0.871 29.408 1.00 14.30 208 MET A CA 1
ATOM 1517 C C . MET A 1 208 ? 12.152 1.906 29.007 1.00 14.91 208 MET A C 1
ATOM 1518 O O . MET A 1 208 ? 12.452 3.094 28.901 1.00 14.45 208 MET A O 1
ATOM 1523 N N . ALA A 1 209 ? 10.920 1.457 28.796 1.00 15.23 209 ALA A N 1
ATOM 1524 C CA . ALA A 1 209 ? 9.837 2.344 28.383 1.00 15.68 209 ALA A CA 1
ATOM 1525 C C . ALA A 1 209 ? 9.574 3.512 29.333 1.00 16.15 209 ALA A C 1
ATOM 1526 O O . ALA A 1 209 ? 9.005 4.528 28.931 1.00 16.27 209 ALA A O 1
ATOM 1528 N N . ASP A 1 210 ? 9.990 3.371 30.586 1.00 16.54 210 ASP A N 1
ATOM 1529 C CA . ASP A 1 210 ? 9.769 4.413 31.582 1.00 18.42 210 ASP A CA 1
ATOM 1530 C C . ASP A 1 210 ? 10.980 5.320 31.787 1.00 17.90 210 ASP A C 1
ATOM 1531 O O . ASP A 1 210 ? 10.956 6.200 32.648 1.00 18.59 210 ASP A O 1
ATOM 1536 N N . LEU A 1 211 ? 12.024 5.125 30.985 1.00 16.94 211 LEU A N 1
ATOM 1537 C CA . LEU A 1 211 ? 13.249 5.909 31.127 1.00 16.67 211 LEU A CA 1
ATOM 1538 C C . LEU A 1 211 ? 13.392 7.106 30.188 1.00 15.65 211 LEU A C 1
ATOM 1539 O O . LEU A 1 211 ? 14.439 7.755 30.163 1.00 15.44 211 LEU A O 1
ATOM 1544 N N . ASP A 1 212 ? 12.342 7.388 29.423 1.00 15.10 212 ASP A N 1
ATOM 1545 C CA . ASP A 1 212 ? 12.308 8.512 28.489 1.00 16.38 212 ASP A CA 1
ATOM 1546 C C . ASP A 1 212 ? 13.527 8.642 27.577 1.00 15.67 212 ASP A C 1
ATOM 1547 O O . ASP A 1 212 ? 14.163 9.695 27.512 1.00 15.51 212 ASP A O 1
ATOM 1552 N N . LEU A 1 213 ? 13.854 7.564 26.869 1.00 13.93 213 LEU A N 1
ATOM 1553 C CA . LEU A 1 213 ? 14.976 7.595 25.936 1.00 13.28 213 LEU A CA 1
ATOM 1554 C C . LEU A 1 213 ? 14.507 8.412 24.731 1.00 12.63 213 LEU A C 1
ATOM 1555 O O . LEU A 1 213 ? 13.433 8.159 24.187 1.00 13.43 213 LEU A O 1
ATOM 1560 N N . LEU A 1 214 ? 15.305 9.389 24.315 1.00 12.59 214 LEU A N 1
ATOM 1561 C CA . LEU A 1 214 ? 14.914 10.262 23.209 1.00 12.64 214 LEU A CA 1
ATOM 1562 C C . LEU A 1 214 ? 15.041 9.656 21.823 1.00 11.87 214 LEU A C 1
ATOM 1563 O O . LEU A 1 214 ? 14.296 10.024 20.911 1.00 12.18 214 LEU A O 1
ATOM 1568 N N . PHE A 1 215 ? 15.981 8.729 21.671 1.00 10.10 215 PHE A N 1
ATOM 1569 C CA . PHE A 1 215 ? 16.239 8.083 20.388 1.00 12.27 215 PHE A CA 1
ATOM 1570 C C . PHE A 1 215 ? 16.707 6.651 20.590 1.00 12.15 215 PHE A C 1
ATOM 1571 O O . PHE A 1 215 ? 17.187 6.288 21.661 1.00 12.42 215 PHE A O 1
ATOM 1579 N N . ALA A 1 216 ? 16.557 5.848 19.540 1.00 11.52 216 ALA A N 1
ATOM 1580 C CA . ALA A 1 216 ? 17.035 4.469 19.519 1.00 10.61 216 ALA A CA 1
ATOM 1581 C C . ALA A 1 216 ? 17.888 4.474 18.256 1.00 11.41 216 ALA A C 1
ATOM 1582 O O . ALA A 1 216 ? 17.383 4.770 17.172 1.00 14.38 216 ALA A O 1
ATOM 1584 N N . GLU A 1 217 ? 19.172 4.160 18.384 1.00 10.16 217 GLU A N 1
ATOM 1585 C CA . GLU A 1 217 ? 20.059 4.182 17.225 1.00 10.25 217 GLU A CA 1
ATOM 1586 C C . GLU A 1 217 ? 20.617 2.818 16.836 1.00 10.27 217 GLU A C 1
ATOM 1587 O O . GLU A 1 217 ? 21.230 2.132 17.657 1.00 11.44 217 GLU A O 1
ATOM 1593 N N . GLU A 1 218 ? 20.381 2.429 15.581 1.00 9.72 218 GLU A N 1
ATOM 1594 C CA . GLU A 1 218 ? 20.878 1.163 15.032 1.00 10.88 218 GLU A CA 1
ATOM 1595 C C . GLU A 1 218 ? 20.889 0.012 16.041 1.00 10.72 218 GLU A C 1
ATOM 1596 O O . GLU A 1 218 ? 21.909 -0.650 16.224 1.00 10.62 218 GLU A O 1
ATOM 1602 N N . LEU A 1 219 ? 19.758 -0.247 16.682 1.00 9.97 219 LEU A N 1
ATOM 1603 C CA . LEU A 1 219 ? 19.714 -1.313 17.677 1.00 9.80 219 LEU A CA 1
ATOM 1604 C C . LEU A 1 219 ? 20.046 -2.681 17.088 1.00 10.81 219 LEU A C 1
ATOM 1605 O O . LEU A 1 219 ? 20.762 -3.473 17.708 1.00 10.74 219 LEU A O 1
ATOM 1610 N N . CYS A 1 220 ? 19.529 -2.945 15.891 1.00 10.18 220 CYS A N 1
ATOM 1611 C CA . CYS A 1 220 ? 19.757 -4.209 15.199 1.00 10.97 220 CYS A CA 1
ATOM 1612 C C . CYS A 1 220 ? 20.263 -3.926 13.784 1.00 10.73 220 CYS A C 1
ATOM 1613 O O . CYS A 1 220 ? 20.257 -2.781 13.329 1.00 9.67 220 CYS A O 1
ATOM 1616 N N . PRO A 1 221 ? 20.722 -4.966 13.068 1.00 9.22 221 PRO A N 1
ATOM 1617 C CA . PRO A 1 221 ? 21.219 -4.749 11.707 1.00 10.09 221 PRO A CA 1
ATOM 1618 C C . PRO A 1 221 ? 20.134 -4.273 10.750 1.00 9.32 221 PRO A C 1
ATOM 1619 O O . PRO A 1 221 ? 19.036 -4.832 10.720 1.00 9.69 221 PRO A O 1
ATOM 1623 N N . ALA A 1 222 ? 20.438 -3.250 9.960 1.00 9.64 222 ALA A N 1
ATOM 1624 C CA . ALA A 1 222 ? 19.467 -2.768 8.989 1.00 9.68 222 ALA A CA 1
ATOM 1625 C C . ALA A 1 222 ? 19.327 -3.847 7.918 1.00 9.86 222 ALA A C 1
ATOM 1626 O O . ALA A 1 222 ? 18.314 -3.912 7.230 1.00 9.56 222 ALA A O 1
ATOM 1628 N N . ASP A 1 223 ? 20.344 -4.699 7.786 1.00 9.87 223 ASP A N 1
ATOM 1629 C CA . ASP A 1 223 ? 20.302 -5.761 6.787 1.00 10.36 223 ASP A CA 1
ATOM 1630 C C . ASP A 1 223 ? 19.397 -6.936 7.186 1.00 10.04 223 ASP A C 1
ATOM 1631 O O . ASP A 1 223 ? 19.178 -7.855 6.396 1.00 10.54 223 ASP A O 1
ATOM 1636 N N . ASP A 1 224 ? 18.881 -6.921 8.416 1.00 9.94 224 ASP A N 1
ATOM 1637 C CA . ASP A 1 224 ? 17.898 -7.938 8.823 1.00 9.61 224 ASP A CA 1
ATOM 1638 C C . ASP A 1 224 ? 16.662 -7.137 8.417 1.00 10.02 224 ASP A C 1
ATOM 1639 O O . ASP A 1 224 ? 15.840 -6.743 9.248 1.00 8.57 224 ASP A O 1
ATOM 1644 N N . VAL A 1 225 ? 16.562 -6.903 7.111 1.00 9.98 225 VAL A N 1
ATOM 1645 C CA . VAL A 1 225 ? 15.539 -6.044 6.528 1.00 9.11 225 VAL A CA 1
ATOM 1646 C C . VAL A 1 225 ? 14.120 -6.033 7.075 1.00 8.78 225 VAL A C 1
ATOM 1647 O O . VAL A 1 225 ? 13.684 -5.015 7.617 1.00 9.04 225 VAL A O 1
ATOM 1651 N N . LEU A 1 226 ? 13.388 -7.132 6.943 1.00 9.41 226 LEU A N 1
ATOM 1652 C CA . LEU A 1 226 ? 12.009 -7.116 7.409 1.00 9.08 226 LEU A CA 1
ATOM 1653 C C . LEU A 1 226 ? 11.820 -6.988 8.918 1.00 9.00 226 LEU A C 1
ATOM 1654 O O . LEU A 1 226 ? 10.913 -6.282 9.367 1.00 10.41 226 LEU A O 1
ATOM 1659 N N . SER A 1 227 ? 12.666 -7.648 9.707 1.00 9.59 227 SER A N 1
ATOM 1660 C CA . SER A 1 227 ? 12.531 -7.546 11.157 1.00 11.05 227 SER A CA 1
ATOM 1661 C C . SER A 1 227 ? 12.917 -6.141 11.622 1.00 10.69 227 SER A C 1
ATOM 1662 O O . SER A 1 227 ? 12.372 -5.632 12.602 1.00 9.89 227 SER A O 1
ATOM 1665 N N . ARG A 1 228 ? 13.855 -5.517 10.913 1.00 8.60 228 ARG A N 1
ATOM 1666 C CA . ARG A 1 228 ? 14.279 -4.156 11.229 1.00 8.51 228 ARG A CA 1
ATOM 1667 C C . ARG A 1 228 ? 13.088 -3.222 11.015 1.00 9.17 228 ARG A C 1
ATOM 1668 O O . ARG A 1 228 ? 12.793 -2.365 11.851 1.00 8.44 228 ARG A O 1
ATOM 1676 N N . ARG A 1 229 ? 12.398 -3.388 9.891 1.00 8.32 229 ARG A N 1
ATOM 1677 C CA . ARG A 1 229 ? 11.248 -2.537 9.613 1.00 7.99 229 ARG A CA 1
ATOM 1678 C C . ARG A 1 229 ? 10.154 -2.723 10.653 1.00 8.38 229 ARG A C 1
ATOM 1679 O O . ARG A 1 229 ? 9.514 -1.753 11.071 1.00 9.91 229 ARG A O 1
ATOM 1687 N N . ARG A 1 230 ? 9.935 -3.965 11.077 1.00 8.30 230 ARG A N 1
ATOM 1688 C CA . ARG A 1 230 ? 8.898 -4.224 12.067 1.00 9.54 230 ARG A CA 1
ATOM 1689 C C . ARG A 1 230 ? 9.244 -3.517 13.373 1.00 9.68 230 ARG A C 1
ATOM 1690 O O . ARG A 1 230 ? 8.390 -2.857 13.971 1.00 11.51 230 ARG A O 1
ATOM 1698 N N . LEU A 1 231 ? 10.500 -3.641 13.794 1.00 9.60 231 LEU A N 1
ATOM 1699 C CA . LEU A 1 231 ? 10.970 -3.006 15.025 1.00 9.42 231 LEU A CA 1
ATOM 1700 C C . LEU A 1 231 ? 10.793 -1.493 14.980 1.00 9.60 231 LEU A C 1
ATOM 1701 O O . LEU A 1 231 ? 10.268 -0.890 15.914 1.00 10.62 231 LEU A O 1
ATOM 1706 N N . VAL A 1 232 ? 11.254 -0.873 13.901 1.00 9.11 232 VAL A N 1
ATOM 1707 C CA . VAL A 1 232 ? 11.140 0.575 13.777 1.00 9.41 232 VAL A CA 1
ATOM 1708 C C . VAL A 1 232 ? 9.691 1.045 13.924 1.00 11.14 232 VAL A C 1
ATOM 1709 O O . VAL A 1 232 ? 9.429 2.083 14.546 1.00 11.84 232 VAL A O 1
ATOM 1713 N N . GLY A 1 233 ? 8.756 0.274 13.373 1.00 11.18 233 GLY A N 1
ATOM 1714 C CA . GLY A 1 233 ? 7.350 0.635 13.465 1.00 11.65 233 GLY A CA 1
ATOM 1715 C C . GLY A 1 233 ? 6.747 0.408 14.841 1.00 12.84 233 GLY A C 1
ATOM 1716 O O . GLY A 1 233 ? 5.675 0.931 15.147 1.00 13.60 233 GLY A O 1
ATOM 1717 N N . GLN A 1 234 ? 7.429 -0.365 15.680 1.00 11.80 234 GLN A N 1
ATOM 1718 C CA . GLN A 1 234 ? 6.928 -0.645 17.024 1.00 12.47 234 GLN A CA 1
ATOM 1719 C C . GLN A 1 234 ? 7.394 0.364 18.067 1.00 12.45 234 GLN A C 1
ATOM 1720 O O . GLN A 1 234 ? 6.790 0.477 19.132 1.00 15.47 234 GLN A O 1
ATOM 1726 N N . LEU A 1 235 ? 8.459 1.097 17.761 1.00 11.06 235 LEU A N 1
ATOM 1727 C CA . LEU A 1 235 ? 9.023 2.051 18.711 1.00 11.24 235 LEU A CA 1
ATOM 1728 C C . LEU A 1 235 ? 8.426 3.456 18.681 1.00 12.04 235 LEU A C 1
ATOM 1729 O O . LEU A 1 235 ? 8.152 4.006 17.620 1.00 13.24 235 LEU A O 1
ATOM 1734 N N . ASP A 1 236 ? 8.234 4.024 19.870 1.00 12.16 236 ASP A N 1
ATOM 1735 C CA . ASP A 1 236 ? 7.677 5.367 20.020 1.00 13.27 236 ASP A CA 1
ATOM 1736 C C . ASP A 1 236 ? 8.622 6.445 19.496 1.00 12.62 236 ASP A C 1
ATOM 1737 O O . ASP A 1 236 ? 8.255 7.267 18.649 1.00 12.99 236 ASP A O 1
ATOM 1742 N N . MET A 1 237 ? 9.841 6.441 20.024 1.00 11.63 237 MET A N 1
ATOM 1743 C CA . MET A 1 237 ? 10.835 7.439 19.661 1.00 10.35 237 MET A CA 1
ATOM 1744 C C . MET A 1 237 ? 11.421 7.231 18.276 1.00 9.88 237 MET A C 1
ATOM 1745 O O . MET A 1 237 ? 11.278 6.155 17.681 1.00 10.17 237 MET A O 1
ATOM 1750 N N . PRO A 1 238 ? 12.073 8.272 17.727 1.00 10.52 238 PRO A N 1
ATOM 1751 C CA . PRO A 1 238 ? 12.670 8.140 16.396 1.00 9.67 238 PRO A CA 1
ATOM 1752 C C . PRO A 1 238 ? 13.809 7.133 16.455 1.00 10.94 238 PRO A C 1
ATOM 1753 O O . PRO A 1 238 ? 14.505 7.020 17.471 1.00 9.80 238 PRO A O 1
ATOM 1757 N N . PHE A 1 239 ? 13.985 6.402 15.361 1.00 7.84 239 PHE A N 1
ATOM 1758 C CA . PHE A 1 239 ? 15.026 5.388 15.256 1.00 8.60 239 PHE A CA 1
ATOM 1759 C C . PHE A 1 239 ? 16.086 5.934 14.311 1.00 9.86 239 PHE A C 1
ATOM 1760 O O . PHE A 1 239 ? 15.862 6.050 13.100 1.00 8.96 239 PHE A O 1
ATOM 1768 N N . ILE A 1 240 ? 17.235 6.277 14.878 1.00 8.25 240 ILE A N 1
ATOM 1769 C CA . ILE A 1 240 ? 18.334 6.831 14.104 1.00 8.26 240 ILE A CA 1
ATOM 1770 C C . ILE A 1 240 ? 19.093 5.786 13.304 1.00 7.78 240 ILE A C 1
ATOM 1771 O O . ILE A 1 240 ? 19.544 4.776 13.850 1.00 9.27 240 ILE A O 1
ATOM 1776 N N . ALA A 1 241 ? 19.212 6.034 12.004 1.00 8.39 241 ALA A N 1
ATOM 1777 C CA . ALA A 1 241 ? 19.986 5.171 11.122 1.00 7.06 241 ALA A CA 1
ATOM 1778 C C . ALA A 1 241 ? 21.330 5.898 11.012 1.00 8.79 241 ALA A C 1
ATOM 1779 O O . ALA A 1 241 ? 21.371 7.126 10.874 1.00 9.10 241 ALA A O 1
ATOM 1781 N N . ASP A 1 242 ? 22.417 5.136 11.073 1.00 8.43 242 ASP A N 1
ATOM 1782 C CA . ASP A 1 242 ? 23.764 5.690 11.040 1.00 10.13 242 ASP A CA 1
ATOM 1783 C C . ASP A 1 242 ? 24.598 4.964 9.988 1.00 9.98 242 ASP A C 1
ATOM 1784 O O . ASP A 1 242 ? 24.682 5.410 8.843 1.00 10.45 242 ASP A O 1
ATOM 1789 N N . GLU A 1 243 ? 25.190 3.833 10.358 1.00 10.87 243 GLU A N 1
ATOM 1790 C CA . GLU A 1 243 ? 26.013 3.103 9.402 1.00 12.34 243 GLU A CA 1
ATOM 1791 C C . GLU A 1 243 ? 25.224 2.620 8.190 1.00 11.66 243 GLU A C 1
ATOM 1792 O O . GLU A 1 243 ? 25.808 2.337 7.141 1.00 10.88 243 GLU A O 1
ATOM 1798 N N . SER A 1 244 ? 23.902 2.548 8.320 1.00 9.97 244 SER A N 1
ATOM 1799 C CA . SER A 1 244 ? 23.070 2.090 7.207 1.00 8.75 244 SER A CA 1
ATOM 1800 C C . SER A 1 244 ? 22.643 3.196 6.237 1.00 10.28 244 SER A C 1
ATOM 1801 O O . SER A 1 244 ? 21.992 2.916 5.229 1.00 11.16 244 SER A O 1
ATOM 1804 N N . VAL A 1 245 ? 23.002 4.445 6.530 1.00 9.33 245 VAL A N 1
ATOM 1805 C CA . VAL A 1 245 ? 22.640 5.554 5.646 1.00 9.20 245 VAL A CA 1
ATOM 1806 C C . VAL A 1 245 ? 23.848 6.435 5.327 1.00 10.32 245 VAL A C 1
ATOM 1807 O O . VAL A 1 245 ? 23.845 7.638 5.584 1.00 11.45 245 VAL A O 1
ATOM 1811 N N . PRO A 1 246 ? 24.895 5.841 4.740 1.00 10.55 246 PRO A N 1
ATOM 1812 C CA . PRO A 1 246 ? 26.109 6.589 4.395 1.00 10.50 246 PRO A CA 1
ATOM 1813 C C . PRO A 1 246 ? 25.964 7.551 3.212 1.00 11.71 246 PRO A C 1
ATOM 1814 O O . PRO A 1 246 ? 26.808 8.427 3.019 1.00 12.54 246 PRO A O 1
ATOM 1818 N N . THR A 1 247 ? 24.903 7.386 2.425 1.00 10.96 247 THR A N 1
ATOM 1819 C CA . THR A 1 247 ? 24.661 8.246 1.263 1.00 11.40 247 THR A CA 1
ATOM 1820 C C . THR A 1 247 ? 23.206 8.696 1.198 1.00 11.03 247 THR A C 1
ATOM 1821 O O . THR A 1 247 ? 22.328 8.087 1.815 1.00 11.34 247 THR A O 1
ATOM 1825 N N . PRO A 1 248 ? 22.929 9.774 0.448 1.00 10.08 248 PRO A N 1
ATOM 1826 C CA . PRO A 1 248 ? 21.548 10.248 0.338 1.00 10.34 248 PRO A CA 1
ATOM 1827 C C . PRO A 1 248 ? 20.611 9.170 -0.220 1.00 9.61 248 PRO A C 1
ATOM 1828 O O . PRO A 1 248 ? 19.464 9.055 0.208 1.00 9.08 248 PRO A O 1
ATOM 1832 N N . ALA A 1 249 ? 21.095 8.373 -1.170 1.00 10.06 249 ALA A N 1
ATOM 1833 C CA . ALA A 1 249 ? 20.255 7.321 -1.743 1.00 10.66 249 ALA A CA 1
ATOM 1834 C C . ALA A 1 249 ? 19.873 6.302 -0.674 1.00 9.84 249 ALA A C 1
ATOM 1835 O O . ALA A 1 249 ? 18.775 5.747 -0.696 1.00 10.09 249 ALA A O 1
ATOM 1837 N N . ASP A 1 250 ? 20.782 6.038 0.260 1.00 9.19 250 ASP A N 1
ATOM 1838 C CA . ASP A 1 250 ? 20.475 5.095 1.329 1.00 9.63 250 ASP A CA 1
ATOM 1839 C C . ASP A 1 250 ? 19.442 5.724 2.257 1.00 9.43 250 ASP A C 1
ATOM 1840 O O . ASP A 1 250 ? 18.544 5.039 2.757 1.00 9.58 250 ASP A O 1
ATOM 1845 N N . VAL A 1 251 ? 19.565 7.029 2.488 1.00 9.45 251 VAL A N 1
ATOM 1846 C CA . VAL A 1 251 ? 18.601 7.733 3.327 1.00 9.97 251 VAL A CA 1
ATOM 1847 C C . VAL A 1 251 ? 17.209 7.535 2.719 1.00 9.94 251 VAL A C 1
ATOM 1848 O O . VAL A 1 251 ? 16.262 7.154 3.407 1.00 9.65 251 VAL A O 1
ATOM 1852 N N . THR A 1 252 ? 17.090 7.778 1.420 1.00 9.94 252 THR A N 1
ATOM 1853 C CA . THR A 1 252 ? 15.804 7.617 0.754 1.00 8.60 252 THR A CA 1
ATOM 1854 C C . THR A 1 252 ? 15.280 6.181 0.851 1.00 9.37 252 THR A C 1
ATOM 1855 O O . THR A 1 252 ? 14.130 5.962 1.233 1.00 9.21 252 THR A O 1
ATOM 1859 N N . ARG A 1 253 ? 16.115 5.197 0.531 1.00 8.73 253 ARG A N 1
ATOM 1860 C CA . ARG A 1 253 ? 15.665 3.804 0.593 1.00 9.05 253 ARG A CA 1
ATOM 1861 C C . ARG A 1 253 ? 15.275 3.342 1.996 1.00 8.84 253 ARG A C 1
ATOM 1862 O O . ARG A 1 253 ? 14.250 2.677 2.182 1.00 8.68 253 ARG A O 1
ATOM 1870 N N . GLU A 1 254 ? 16.087 3.688 2.990 1.00 8.78 254 GLU A N 1
ATOM 1871 C CA . GLU A 1 254 ? 15.798 3.251 4.349 1.00 8.63 254 GLU A CA 1
ATOM 1872 C C . GLU A 1 254 ? 14.589 3.979 4.937 1.00 7.79 254 GLU A C 1
ATOM 1873 O O . GLU A 1 254 ? 13.780 3.384 5.641 1.00 9.30 254 GLU A O 1
ATOM 1879 N N . VAL A 1 255 ? 14.463 5.267 4.643 1.00 9.09 255 VAL A N 1
ATOM 1880 C CA . VAL A 1 255 ? 13.339 6.028 5.171 1.00 9.51 255 VAL A CA 1
ATOM 1881 C C . VAL A 1 255 ? 12.024 5.618 4.515 1.00 9.91 255 VAL A C 1
ATOM 1882 O O . VAL A 1 255 ? 11.042 5.347 5.204 1.00 10.41 255 VAL A O 1
ATOM 1886 N N . LEU A 1 256 ? 11.997 5.551 3.188 1.00 10.11 256 LEU A N 1
ATOM 1887 C CA . LEU A 1 256 ? 10.758 5.166 2.524 1.00 10.49 256 LEU A CA 1
ATOM 1888 C C . LEU A 1 256 ? 10.410 3.702 2.788 1.00 11.02 256 LEU A C 1
ATOM 1889 O O . LEU A 1 256 ? 9.236 3.329 2.766 1.00 11.61 256 LEU A O 1
ATOM 1894 N N . GLY A 1 257 ? 11.428 2.884 3.050 1.00 9.25 257 GLY A N 1
ATOM 1895 C CA . GLY A 1 257 ? 11.204 1.475 3.330 1.00 10.78 257 GLY A CA 1
ATOM 1896 C C . GLY A 1 257 ? 10.769 1.217 4.764 1.00 10.39 257 GLY A C 1
ATOM 1897 O O . GLY A 1 257 ? 10.287 0.129 5.089 1.00 10.81 257 GLY A O 1
ATOM 1898 N N . GLY A 1 258 ? 10.953 2.209 5.631 1.00 9.90 258 GLY A N 1
ATOM 1899 C CA . GLY A 1 258 ? 10.548 2.055 7.018 1.00 10.30 258 GLY A CA 1
ATOM 1900 C C . GLY A 1 258 ? 11.588 1.487 7.967 1.00 11.09 258 GLY A C 1
ATOM 1901 O O . GLY A 1 258 ? 11.244 1.055 9.072 1.00 10.54 258 GLY A O 1
ATOM 1902 N N . SER A 1 259 ? 12.854 1.478 7.557 1.00 10.69 259 SER A N 1
ATOM 1903 C CA . SER A 1 259 ? 13.908 0.962 8.425 1.00 10.34 259 SER A CA 1
ATOM 1904 C C . SER A 1 259 ? 14.644 2.072 9.177 1.00 10.13 259 SER A C 1
ATOM 1905 O O . SER A 1 259 ? 15.575 1.808 9.944 1.00 9.01 259 SER A O 1
ATOM 1908 N N . ALA A 1 260 ? 14.219 3.312 8.958 1.00 9.81 260 ALA A N 1
ATOM 1909 C CA . ALA A 1 260 ? 14.825 4.463 9.621 1.00 9.82 260 ALA A CA 1
ATOM 1910 C C . ALA A 1 260 ? 13.795 5.574 9.780 1.00 9.24 260 ALA A C 1
ATOM 1911 O O . ALA A 1 260 ? 13.031 5.856 8.853 1.00 10.67 260 ALA A O 1
ATOM 1913 N N . THR A 1 261 ? 13.768 6.203 10.952 1.00 8.58 261 THR A N 1
ATOM 1914 C CA . THR A 1 261 ? 12.836 7.303 11.178 1.00 8.45 261 THR A CA 1
ATOM 1915 C C . THR A 1 261 ? 13.548 8.562 11.679 1.00 9.62 261 THR A C 1
ATOM 1916 O O . THR A 1 261 ? 12.905 9.540 12.067 1.00 11.33 261 THR A O 1
ATOM 1920 N N . ALA A 1 262 ? 14.880 8.515 11.659 1.00 8.72 262 ALA A N 1
ATOM 1921 C CA . ALA A 1 262 ? 15.745 9.638 12.040 1.00 8.02 262 ALA A CA 1
ATOM 1922 C C . ALA A 1 262 ? 17.095 9.386 11.363 1.00 8.07 262 ALA A C 1
ATOM 1923 O O . ALA A 1 262 ? 17.439 8.242 11.059 1.00 8.10 262 ALA A O 1
ATOM 1925 N N . ILE A 1 263 ? 17.869 10.446 11.149 1.00 8.49 263 ILE A N 1
ATOM 1926 C CA . ILE A 1 263 ? 19.140 10.319 10.436 1.00 9.21 263 ILE A CA 1
ATOM 1927 C C . ILE A 1 263 ? 20.370 10.862 11.150 1.00 10.30 263 ILE A C 1
ATOM 1928 O O . ILE A 1 263 ? 20.367 11.986 11.643 1.00 11.14 263 ILE A O 1
ATOM 1933 N N . SER A 1 264 ? 21.424 10.057 11.186 1.00 10.19 264 SER A N 1
ATOM 1934 C CA . SER A 1 264 ? 22.680 10.489 11.781 1.00 10.53 264 SER A CA 1
ATOM 1935 C C . SER A 1 264 ? 23.503 11.115 10.662 1.00 11.24 264 SER A C 1
ATOM 1936 O O . SER A 1 264 ? 23.620 10.541 9.581 1.00 11.15 264 SER A O 1
ATOM 1939 N N . ILE A 1 265 ? 24.043 12.304 10.901 1.00 9.53 265 ILE A N 1
ATOM 1940 C CA . ILE A 1 265 ? 24.890 12.942 9.905 1.00 9.98 265 ILE A CA 1
ATOM 1941 C C . ILE A 1 265 ? 26.292 12.940 10.494 1.00 10.79 265 ILE A C 1
ATOM 1942 O O . ILE A 1 265 ? 26.503 13.416 11.606 1.00 11.48 265 ILE A O 1
ATOM 1947 N N . LYS A 1 266 ? 27.240 12.364 9.766 1.00 10.97 266 LYS A N 1
ATOM 1948 C CA . LYS A 1 266 ? 28.622 12.336 10.229 1.00 10.24 266 LYS A CA 1
ATOM 1949 C C . LYS A 1 266 ? 29.480 12.941 9.139 1.00 10.92 266 LYS A C 1
ATOM 1950 O O . LYS A 1 266 ? 29.548 12.418 8.028 1.00 11.19 266 LYS A O 1
ATOM 1956 N N . THR A 1 267 ? 30.115 14.064 9.449 1.00 9.32 267 THR A N 1
ATOM 1957 C CA . THR A 1 267 ? 30.959 14.726 8.472 1.00 9.41 267 THR A CA 1
ATOM 1958 C C . THR A 1 267 ? 32.120 13.826 8.045 1.00 8.37 267 THR A C 1
ATOM 1959 O O . THR A 1 267 ? 32.667 13.996 6.961 1.00 9.28 267 THR A O 1
ATOM 1963 N N . ALA A 1 268 ? 32.492 12.861 8.884 1.00 9.45 268 ALA A N 1
ATOM 1964 C CA . ALA A 1 268 ? 33.585 11.961 8.530 1.00 10.02 268 ALA A CA 1
ATOM 1965 C C . ALA A 1 268 ? 33.269 11.187 7.253 1.00 10.89 268 ALA A C 1
ATOM 1966 O O . ALA A 1 268 ? 34.169 10.890 6.471 1.00 10.63 268 ALA A O 1
ATOM 1968 N N . ARG A 1 269 ? 31.997 10.864 7.035 1.00 10.16 269 ARG A N 1
ATOM 1969 C CA . ARG A 1 269 ? 31.622 10.113 5.837 1.00 10.10 269 ARG A CA 1
ATOM 1970 C C . ARG A 1 269 ? 30.953 10.921 4.725 1.00 10.39 269 ARG A C 1
ATOM 1971 O O . ARG A 1 269 ? 30.953 10.489 3.569 1.00 12.78 269 ARG A O 1
ATOM 1979 N N . THR A 1 270 ? 30.371 12.076 5.044 1.00 9.54 270 THR A N 1
ATOM 1980 C CA . THR A 1 270 ? 29.744 12.869 3.995 1.00 10.50 270 THR A CA 1
ATOM 1981 C C . THR A 1 270 ? 30.299 14.289 3.874 1.00 9.90 270 THR A C 1
ATOM 1982 O O . THR A 1 270 ? 29.775 15.095 3.116 1.00 9.61 270 THR A O 1
ATOM 1986 N N . GLY A 1 271 ? 31.376 14.573 4.607 1.00 10.22 271 GLY A N 1
ATOM 1987 C CA . GLY A 1 271 ? 32.014 15.882 4.536 1.00 10.22 271 GLY A CA 1
ATOM 1988 C C . GLY A 1 271 ? 31.074 17.053 4.745 1.00 10.08 271 GLY A C 1
ATOM 1989 O O . GLY A 1 271 ? 30.235 17.010 5.637 1.00 10.90 271 GLY A O 1
ATOM 1990 N N . PHE A 1 272 ? 31.222 18.107 3.947 1.00 9.78 272 PHE A N 1
ATOM 1991 C CA . PHE A 1 272 ? 30.339 19.265 4.073 1.00 10.24 272 PHE A CA 1
ATOM 1992 C C . PHE A 1 272 ? 29.383 19.345 2.886 1.00 11.27 272 PHE A C 1
ATOM 1993 O O . PHE A 1 272 ? 28.202 19.620 3.058 1.00 11.77 272 PHE A O 1
ATOM 2001 N N . THR A 1 273 ? 29.895 19.095 1.684 1.00 11.86 273 THR A N 1
ATOM 2002 C CA . THR A 1 273 ? 29.063 19.131 0.486 1.00 10.40 273 THR A CA 1
ATOM 2003 C C . THR A 1 273 ? 28.037 17.998 0.557 1.00 10.25 273 THR A C 1
ATOM 2004 O O . THR A 1 273 ? 26.843 18.210 0.330 1.00 11.00 273 THR A O 1
ATOM 2008 N N . GLY A 1 274 ? 28.506 16.797 0.882 1.00 9.70 274 GLY A N 1
ATOM 2009 C CA . GLY A 1 274 ? 27.606 15.659 0.988 1.00 10.83 274 GLY A CA 1
ATOM 2010 C C . GLY A 1 274 ? 26.669 15.787 2.176 1.00 9.95 274 GLY A C 1
ATOM 2011 O O . GLY A 1 274 ? 25.488 15.437 2.091 1.00 10.38 274 GLY A O 1
ATOM 2012 N N . SER A 1 275 ? 27.180 16.285 3.297 1.00 9.58 275 SER A N 1
ATOM 2013 C CA . SER A 1 275 ? 26.333 16.430 4.474 1.00 8.89 275 SER A CA 1
ATOM 2014 C C . SER A 1 275 ? 25.209 17.433 4.241 1.00 9.14 275 SER A C 1
ATOM 2015 O O . SER A 1 275 ? 24.128 17.293 4.811 1.00 9.96 275 SER A O 1
ATOM 2018 N N . THR A 1 276 ? 25.455 18.444 3.411 1.00 9.17 276 THR A N 1
ATOM 2019 C CA . THR A 1 276 ? 24.415 19.424 3.113 1.00 9.12 276 THR A CA 1
ATOM 2020 C C . THR A 1 276 ? 23.326 18.704 2.322 1.00 9.52 276 THR A C 1
ATOM 2021 O O . THR A 1 276 ? 22.138 18.965 2.498 1.00 9.71 276 THR A O 1
ATOM 2025 N N . ARG A 1 277 ? 23.735 17.781 1.457 1.00 10.05 277 ARG A N 1
ATOM 2026 C CA . ARG A 1 277 ? 22.766 17.015 0.683 1.00 8.86 277 ARG A CA 1
ATOM 2027 C C . ARG A 1 277 ? 21.924 16.150 1.613 1.00 9.25 277 ARG A C 1
ATOM 2028 O O . ARG A 1 277 ? 20.724 15.995 1.401 1.00 10.12 277 ARG A O 1
ATOM 2036 N N . VAL A 1 278 ? 22.547 15.585 2.644 1.00 9.05 278 VAL A N 1
ATOM 2037 C CA . VAL A 1 278 ? 21.804 14.754 3.583 1.00 8.30 278 VAL A CA 1
ATOM 2038 C C . VAL A 1 278 ? 20.866 15.623 4.424 1.00 8.49 278 VAL A C 1
ATOM 2039 O O . VAL A 1 278 ? 19.704 15.284 4.611 1.00 8.74 278 VAL A O 1
ATOM 2043 N N . HIS A 1 279 ? 21.370 16.745 4.930 1.00 8.80 279 HIS A N 1
ATOM 2044 C CA . HIS A 1 279 ? 20.535 17.639 5.727 1.00 9.19 279 HIS A CA 1
ATOM 2045 C C . HIS A 1 279 ? 19.315 18.121 4.949 1.00 8.83 279 HIS A C 1
ATOM 2046 O O . HIS A 1 279 ? 18.197 18.104 5.462 1.00 9.54 279 HI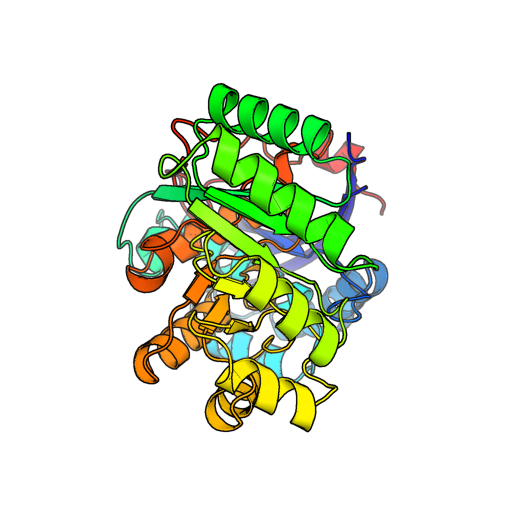S A O 1
ATOM 2053 N N . HIS A 1 280 ? 19.518 18.551 3.708 1.00 9.54 280 HIS A N 1
ATOM 2054 C CA . HIS A 1 280 ? 18.395 19.037 2.921 1.00 8.22 280 HIS A CA 1
ATOM 2055 C C . HIS A 1 280 ? 17.396 17.939 2.596 1.00 7.89 280 HIS A C 1
ATOM 2056 O O . HIS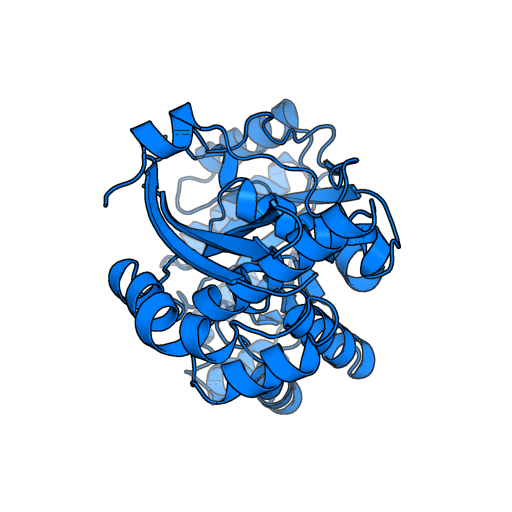 A 1 280 ? 16.194 18.189 2.552 1.00 8.61 280 HIS A O 1
ATOM 2063 N N . LEU A 1 281 ? 17.887 16.722 2.379 1.00 7.93 281 LEU A N 1
ATOM 2064 C CA . LEU A 1 281 ? 16.989 15.606 2.093 1.00 7.94 281 LEU A CA 1
ATOM 2065 C C . LEU A 1 281 ? 16.173 15.294 3.353 1.00 8.96 281 LEU A C 1
ATOM 2066 O O . LEU A 1 281 ? 14.945 15.173 3.298 1.00 7.92 281 LEU A O 1
ATOM 2071 N N . ALA A 1 282 ? 16.849 15.179 4.494 1.00 8.97 282 ALA A N 1
ATOM 2072 C CA . ALA A 1 282 ? 16.157 14.887 5.744 1.00 8.55 282 ALA A CA 1
ATOM 2073 C C . ALA A 1 282 ? 15.170 15.992 6.131 1.00 9.94 282 ALA A C 1
ATOM 2074 O O . ALA A 1 282 ? 14.071 15.711 6.614 1.00 9.63 282 ALA A O 1
ATOM 2076 N N . GLU A 1 283 ? 15.555 17.248 5.924 1.00 8.86 283 GLU A N 1
ATOM 2077 C CA . GLU A 1 283 ? 14.670 18.361 6.263 1.00 9.99 283 GLU A CA 1
ATOM 2078 C C . GLU A 1 283 ? 13.442 18.352 5.349 1.00 10.67 283 GLU A C 1
ATOM 2079 O O . GLU A 1 283 ? 12.313 18.560 5.803 1.00 10.25 283 GLU A O 1
ATOM 2085 N N . GLY A 1 284 ? 13.670 18.096 4.064 1.00 9.96 284 GLY A N 1
ATOM 2086 C CA . GLY A 1 284 ? 12.578 18.074 3.106 1.00 9.90 284 GLY A CA 1
ATOM 2087 C C . GLY A 1 284 ? 11.606 16.938 3.362 1.00 9.57 284 GLY A C 1
ATOM 2088 O O . GLY A 1 284 ? 10.396 17.084 3.178 1.00 11.59 284 GLY A O 1
ATOM 2089 N N . LEU A 1 285 ? 12.134 15.793 3.775 1.00 10.20 285 LEU A N 1
ATOM 2090 C CA . LEU A 1 285 ? 11.287 14.642 4.067 1.00 10.56 285 LEU A CA 1
ATOM 2091 C C . LEU A 1 285 ? 10.592 14.788 5.416 1.00 12.24 285 LEU A C 1
ATOM 2092 O O . LEU A 1 285 ? 9.544 14.180 5.643 1.00 11.52 285 LEU A O 1
ATOM 2097 N N . GLY A 1 286 ? 11.183 15.586 6.303 1.00 10.46 286 GLY A N 1
ATOM 2098 C CA . GLY A 1 286 ? 10.601 15.807 7.618 1.00 10.06 286 GLY A CA 1
ATOM 2099 C C . GLY A 1 286 ? 11.083 14.829 8.673 1.00 11.27 286 GLY A C 1
ATOM 2100 O O . GLY A 1 286 ? 10.278 14.276 9.426 1.00 12.72 286 GLY A O 1
ATOM 2101 N N . LEU A 1 287 ? 12.396 14.625 8.734 1.00 10.71 287 LEU A N 1
ATOM 2102 C CA . LEU A 1 287 ? 13.002 13.695 9.683 1.00 10.88 287 LEU A CA 1
ATOM 2103 C C . LEU A 1 287 ? 14.032 14.365 10.574 1.00 11.35 287 LEU A C 1
ATOM 2104 O O . LEU A 1 287 ? 14.770 15.244 10.123 1.00 11.83 287 LEU A O 1
ATOM 2109 N N . ASP A 1 288 ? 14.101 13.933 11.831 1.00 10.87 288 ASP A N 1
ATOM 2110 C CA . ASP A 1 288 ? 15.085 14.490 12.752 1.00 11.66 288 ASP A CA 1
ATOM 2111 C C . ASP A 1 288 ? 16.477 14.051 12.331 1.00 12.13 288 ASP A C 1
ATOM 2112 O O . ASP A 1 288 ? 16.652 13.002 11.703 1.00 11.75 288 ASP A O 1
ATOM 2117 N N . MET A 1 289 ? 17.469 14.863 12.679 1.00 11.11 289 MET A N 1
ATOM 2118 C CA . MET A 1 289 ? 18.849 14.541 12.356 1.00 11.73 289 MET A CA 1
ATOM 2119 C C . MET A 1 289 ? 19.746 14.896 13.533 1.00 12.58 289 MET A C 1
ATOM 2120 O O . MET A 1 289 ? 19.478 15.844 14.274 1.00 11.72 289 MET A O 1
ATOM 2125 N N . VAL A 1 290 ? 20.797 14.105 13.714 1.00 10.17 290 VAL A N 1
ATOM 2126 C CA . VAL A 1 290 ? 21.735 14.300 14.810 1.00 10.28 290 VAL A CA 1
ATOM 2127 C C . VAL A 1 290 ? 23.159 14.181 14.299 1.00 12.15 290 VAL A C 1
ATOM 2128 O O . VAL A 1 290 ? 23.464 13.291 13.506 1.00 12.60 290 VAL A O 1
ATOM 2132 N N . MET A 1 291 ? 24.030 15.076 14.754 1.00 11.27 291 MET A N 1
ATOM 2133 C CA . MET A 1 291 ? 25.429 15.031 14.350 1.00 11.49 291 MET A CA 1
ATOM 2134 C C . MET A 1 291 ? 26.111 13.914 15.132 1.00 12.37 291 MET A C 1
ATOM 2135 O O . MET A 1 291 ? 26.136 13.931 16.364 1.00 12.29 291 MET A O 1
ATOM 2140 N N . GLY A 1 292 ? 26.666 12.949 14.408 1.00 10.75 292 GLY A N 1
ATOM 2141 C CA . GLY A 1 292 ? 27.329 11.830 15.046 1.00 12.00 292 GLY A CA 1
ATOM 2142 C C . GLY A 1 292 ? 28.839 11.930 15.107 1.00 11.19 292 GLY A C 1
ATOM 2143 O O . GLY A 1 292 ? 29.441 12.879 14.598 1.00 12.96 292 GLY A O 1
ATOM 2144 N N . ASN A 1 293 ? 29.445 10.920 15.719 1.00 10.82 293 ASN A N 1
ATOM 2145 C CA . ASN A 1 293 ? 30.892 10.850 15.891 1.00 11.30 293 ASN A CA 1
ATOM 2146 C C . ASN A 1 293 ? 31.420 9.548 15.292 1.00 12.27 293 ASN A C 1
ATOM 2147 O O . ASN A 1 293 ? 30.845 8.482 15.503 1.00 11.73 293 ASN A O 1
ATOM 2152 N N . GLN A 1 294 ? 32.520 9.637 14.552 1.00 12.00 294 GLN A N 1
ATOM 2153 C CA . GLN A 1 294 ? 33.120 8.463 13.924 1.00 13.09 294 GLN A CA 1
ATOM 2154 C C . GLN A 1 294 ? 34.368 8.082 14.720 1.00 14.77 294 GLN A C 1
ATOM 2155 O O . GLN A 1 294 ? 35.331 7.553 14.160 1.00 14.46 294 GLN A O 1
ATOM 2161 N N . ILE A 1 295 ? 34.324 8.327 16.028 1.00 14.70 295 ILE A N 1
ATOM 2162 C CA . ILE A 1 295 ? 35.464 8.096 16.914 1.00 16.62 295 ILE A CA 1
ATOM 2163 C C . ILE A 1 295 ? 36.522 9.029 16.330 1.00 16.04 295 ILE A C 1
ATOM 2164 O O . ILE A 1 295 ? 37.653 8.636 16.028 1.00 16.89 295 ILE A O 1
ATOM 2169 N N . ASP A 1 296 ? 36.110 10.282 16.168 1.00 15.46 296 ASP A N 1
ATOM 2170 C CA . ASP A 1 296 ? 36.939 11.327 15.584 1.00 14.41 296 ASP A CA 1
ATOM 2171 C C . ASP A 1 296 ? 37.985 11.921 16.506 1.00 14.61 296 ASP A C 1
ATOM 2172 O O . ASP A 1 296 ? 37.822 11.950 17.726 1.00 14.20 296 ASP A O 1
ATOM 2177 N N . GLY A 1 297 ? 39.061 12.398 15.893 1.00 14.56 297 GLY A N 1
ATOM 2178 C CA . GLY A 1 297 ? 40.102 13.070 16.641 1.00 14.21 297 GLY A CA 1
ATOM 2179 C C . GLY A 1 297 ? 39.632 14.513 16.651 1.00 14.91 297 GLY A C 1
ATOM 2180 O O . GLY A 1 297 ? 38.525 14.805 16.194 1.00 14.33 297 GLY A O 1
ATOM 2181 N N . GLN A 1 298 ? 40.451 15.432 17.143 1.00 13.88 298 GLN A N 1
ATOM 2182 C CA . GLN A 1 298 ? 40.035 16.828 17.179 1.00 14.26 298 GLN A CA 1
ATOM 2183 C C . GLN A 1 298 ? 39.826 17.457 15.801 1.00 13.74 298 GLN A C 1
ATOM 2184 O O . GLN A 1 298 ? 39.020 18.376 15.654 1.00 14.02 298 GLN A O 1
ATOM 2190 N N . ILE A 1 299 ? 40.537 16.966 14.789 1.00 13.37 299 ILE A N 1
ATOM 2191 C CA . ILE A 1 299 ? 40.369 17.510 13.446 1.00 13.19 299 ILE A CA 1
ATOM 2192 C C . ILE A 1 299 ? 38.958 17.179 12.975 1.00 12.69 299 ILE A C 1
ATOM 2193 O O . ILE A 1 299 ? 38.233 18.047 12.492 1.00 11.98 299 ILE A O 1
ATOM 2198 N N . GLY A 1 300 ? 38.575 15.916 13.126 1.00 12.90 300 GLY A N 1
ATOM 2199 C CA . GLY A 1 300 ? 37.246 15.497 12.714 1.00 12.37 300 GLY A CA 1
ATOM 2200 C C . GLY A 1 300 ? 36.152 16.168 13.527 1.00 12.71 300 GLY A C 1
ATOM 2201 O O . GLY A 1 300 ? 35.082 16.478 13.000 1.00 12.47 300 GLY A O 1
ATOM 2202 N N . THR A 1 301 ? 36.413 16.394 14.811 1.00 12.67 301 THR A N 1
ATOM 2203 C CA . THR A 1 301 ? 35.432 17.032 15.682 1.00 13.29 301 THR A CA 1
ATOM 2204 C C . THR A 1 301 ? 35.236 18.488 15.281 1.00 12.71 301 THR A C 1
ATOM 2205 O O . THR A 1 301 ? 34.123 19.008 15.332 1.00 12.13 301 THR A O 1
ATOM 2209 N N . ALA A 1 302 ? 36.322 19.149 14.890 1.00 12.39 302 ALA A N 1
ATOM 2210 C CA . ALA A 1 302 ? 36.234 20.536 14.455 1.00 12.77 302 ALA A CA 1
ATOM 2211 C C . ALA A 1 302 ? 35.353 20.596 13.206 1.00 13.06 302 ALA A C 1
ATOM 2212 O O . ALA A 1 302 ? 34.631 21.568 12.983 1.00 13.75 302 ALA A O 1
ATOM 2214 N N . CYS A 1 303 ? 35.411 19.545 12.393 1.00 12.69 303 CYS A N 1
ATOM 2215 C CA . CYS A 1 303 ? 34.598 19.491 11.183 1.00 12.14 303 CYS A CA 1
ATOM 2216 C C . CYS A 1 303 ? 33.126 19.300 11.546 1.00 12.05 303 CYS A C 1
ATOM 2217 O O . CYS A 1 303 ? 32.241 19.949 10.984 1.00 11.57 303 CYS A O 1
ATOM 2220 N N . THR A 1 304 ? 32.868 18.412 12.495 1.00 11.03 304 THR A N 1
ATOM 2221 C CA . THR A 1 304 ? 31.499 18.143 12.921 1.00 11.25 304 THR A CA 1
ATOM 2222 C C . THR A 1 304 ? 30.823 19.408 13.428 1.00 12.11 304 THR A C 1
ATOM 2223 O O . THR A 1 304 ? 29.703 19.722 13.028 1.00 11.73 304 THR A O 1
ATOM 2227 N N . VAL A 1 305 ? 31.504 20.144 14.303 1.00 11.29 305 VAL A N 1
ATOM 2228 C CA . VAL A 1 305 ? 30.905 21.355 14.846 1.00 12.28 305 VAL A CA 1
AT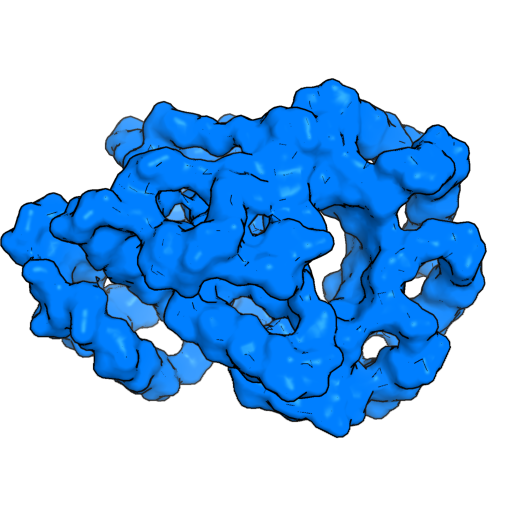OM 2229 C C . VAL A 1 305 ? 30.770 22.439 13.776 1.00 11.70 305 VAL A C 1
ATOM 2230 O O . VAL A 1 305 ? 29.822 23.222 13.797 1.00 11.67 305 VAL A O 1
ATOM 2234 N N . SER A 1 306 ? 31.707 22.485 12.832 1.00 12.43 306 SER A N 1
ATOM 2235 C CA . SER A 1 306 ? 31.629 23.474 11.759 1.00 12.91 306 SER A CA 1
ATOM 2236 C C . SER A 1 306 ? 30.322 23.295 10.987 1.00 12.31 306 SER A C 1
ATOM 2237 O O . SER A 1 306 ? 29.639 24.267 10.664 1.00 13.76 306 SER A O 1
ATOM 2240 N N . PHE A 1 307 ? 29.972 22.047 10.697 1.00 12.48 307 PHE A N 1
ATOM 2241 C CA . PHE A 1 307 ? 28.746 21.772 9.954 1.00 11.86 307 PHE A CA 1
ATOM 2242 C C . PHE A 1 307 ? 27.485 21.890 10.809 1.00 11.38 307 PHE A C 1
ATOM 2243 O O . PHE A 1 307 ? 26.507 22.530 10.408 1.00 11.08 307 PHE A O 1
A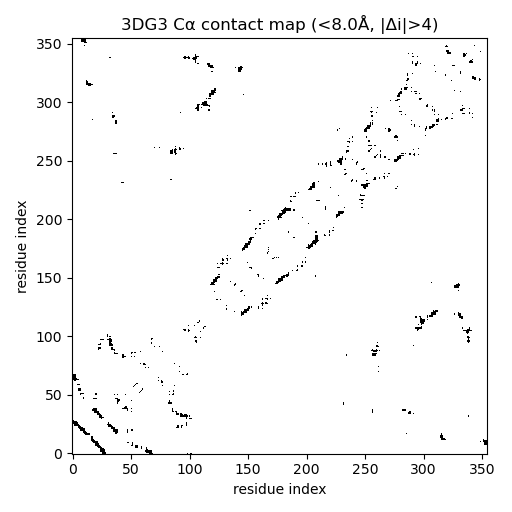TOM 2251 N N . GLY A 1 308 ? 27.513 21.263 11.979 1.00 10.61 308 GLY A N 1
ATOM 2252 C CA . GLY A 1 308 ? 26.363 21.275 12.868 1.00 9.72 308 GLY A CA 1
ATOM 2253 C C . GLY A 1 308 ? 25.878 22.647 13.292 1.00 10.95 308 GLY A C 1
ATOM 2254 O O . GLY A 1 308 ? 24.678 22.862 13.462 1.00 10.82 308 GLY A O 1
ATOM 2255 N N . THR A 1 309 ? 26.798 23.587 13.466 1.00 10.98 309 THR A N 1
ATOM 2256 C CA . THR A 1 309 ? 26.402 24.927 13.882 1.00 10.56 309 THR A CA 1
ATOM 2257 C C . THR A 1 309 ? 25.801 25.747 12.749 1.00 11.19 309 THR A C 1
ATOM 2258 O O . THR A 1 309 ? 25.138 26.752 12.989 1.00 11.95 309 THR A O 1
ATOM 2262 N N . ALA A 1 310 ? 26.013 25.310 11.515 1.00 9.94 310 ALA A N 1
ATOM 2263 C CA . ALA A 1 310 ? 25.526 26.056 10.364 1.00 10.12 310 ALA A CA 1
ATOM 2264 C C . ALA A 1 310 ? 24.021 26.001 10.161 1.00 10.31 310 ALA A C 1
ATOM 2265 O O . ALA A 1 310 ? 23.447 26.907 9.560 1.00 11.02 310 ALA A O 1
ATOM 2267 N N . PHE A 1 311 ? 23.386 24.951 10.674 1.00 11.52 311 PHE A N 1
ATOM 2268 C CA . PHE A 1 311 ? 21.949 24.765 10.497 1.00 10.68 311 PHE A CA 1
ATOM 2269 C C . PHE A 1 311 ? 21.180 24.608 11.800 1.00 10.40 311 PHE A C 1
ATOM 2270 O O . PHE A 1 311 ? 21.711 24.110 12.794 1.00 11.42 311 PHE A O 1
ATOM 2278 N N . GLU A 1 312 ? 19.913 25.008 11.773 1.00 11.10 312 GLU A N 1
ATOM 2279 C CA . GLU A 1 312 ? 19.049 24.905 12.944 1.00 12.07 312 GLU A CA 1
ATOM 2280 C C . GLU A 1 312 ? 18.681 23.455 13.251 1.00 11.61 312 GLU A C 1
ATOM 2281 O O . GLU A 1 312 ? 18.684 23.042 14.404 1.00 11.91 312 GLU A O 1
ATOM 2287 N N . ARG A 1 313 ? 18.376 22.674 12.219 1.00 11.62 313 ARG A N 1
ATOM 2288 C CA . ARG A 1 313 ? 17.964 21.288 12.440 1.00 11.69 313 ARG A CA 1
ATOM 2289 C C . ARG A 1 313 ? 19.033 20.398 13.061 1.00 12.14 313 ARG A C 1
ATOM 2290 O O . ARG A 1 313 ? 18.719 19.406 13.722 1.00 11.78 313 ARG A O 1
ATOM 2298 N N . THR A 1 314 ? 20.296 20.743 12.852 1.00 11.39 314 THR A N 1
ATOM 2299 C CA . THR A 1 314 ? 21.374 19.956 13.422 1.00 11.18 314 THR A CA 1
ATOM 2300 C C . THR A 1 314 ? 21.758 20.492 14.799 1.00 13.46 314 THR A C 1
ATOM 2301 O O . THR A 1 314 ? 22.077 19.725 15.707 1.00 15.01 314 THR A O 1
ATOM 2305 N N . SER A 1 315 ? 21.704 21.809 14.963 1.00 11.98 315 SER A N 1
ATOM 2306 C CA . SER A 1 315 ? 22.069 22.401 16.243 1.00 13.37 315 SER A CA 1
ATOM 2307 C C . SER A 1 315 ? 20.986 22.290 17.317 1.00 13.22 315 SER A C 1
ATOM 2308 O O . SER A 1 315 ? 21.253 22.546 18.488 1.00 13.55 315 SER A O 1
ATOM 2311 N N . ARG A 1 316 ? 19.774 21.887 16.938 1.00 12.95 316 ARG A N 1
ATOM 2312 C CA . ARG A 1 316 ? 18.705 21.747 17.930 1.00 12.77 316 ARG A CA 1
ATOM 2313 C C . ARG A 1 316 ? 18.912 20.506 18.799 1.00 12.90 316 ARG A C 1
ATOM 2314 O O . ARG A 1 316 ? 18.240 20.330 19.817 1.00 13.04 316 ARG A O 1
ATOM 2322 N N . HIS A 1 317 ? 19.836 19.640 18.392 1.00 12.27 317 HIS A N 1
ATOM 2323 C CA . HIS A 1 317 ? 20.140 18.433 19.152 1.00 13.70 317 HIS A CA 1
ATOM 2324 C C . HIS A 1 317 ? 21.604 18.469 19.553 1.00 13.04 317 HIS A C 1
ATOM 2325 O O . HIS A 1 317 ? 22.408 19.141 18.912 1.00 14.63 317 HIS A O 1
ATOM 2332 N N . ALA A 1 318 ? 21.951 17.747 20.612 1.00 12.89 318 ALA A N 1
ATOM 2333 C CA . ALA A 1 318 ? 23.341 17.695 21.036 1.00 13.06 318 ALA A CA 1
ATOM 2334 C C . ALA A 1 318 ? 24.094 16.900 19.973 1.00 13.59 318 ALA A C 1
ATOM 2335 O O . ALA A 1 318 ? 23.507 16.068 19.276 1.00 13.78 318 ALA A O 1
ATOM 2337 N N . GLY A 1 319 ? 25.386 17.166 19.834 1.00 13.54 319 GLY A N 1
ATOM 2338 C CA . GLY A 1 319 ? 26.177 16.435 18.861 1.00 13.45 319 GLY A CA 1
ATOM 2339 C C . GLY A 1 319 ? 27.191 15.555 19.565 1.00 13.88 319 GLY A C 1
ATOM 2340 O O . GLY A 1 319 ? 27.686 15.922 20.633 1.00 12.73 319 GLY A O 1
ATOM 2341 N N . GLU A 1 320 ? 27.485 14.390 18.990 1.00 11.38 320 GLU A N 1
ATOM 2342 C CA . GLU A 1 320 ? 28.467 13.472 19.573 1.00 13.40 320 GLU A CA 1
ATOM 2343 C C . GLU A 1 320 ? 29.825 14.118 19.304 1.00 13.18 320 GLU A C 1
ATOM 2344 O O . GLU A 1 320 ? 30.428 13.920 18.247 1.00 12.22 320 GLU A O 1
ATOM 2350 N N . LEU A 1 321 ? 30.308 14.880 20.281 1.00 13.71 321 LEU A N 1
ATOM 2351 C CA . LEU A 1 321 ? 31.547 15.629 20.116 1.00 14.29 321 LEU A CA 1
ATOM 2352 C C . LEU A 1 321 ? 32.600 15.452 21.203 1.00 13.94 321 LEU A C 1
ATOM 2353 O O . LEU A 1 321 ? 33.481 16.301 21.334 1.00 17.28 321 LEU A O 1
ATOM 2358 N N . SER A 1 322 ? 32.544 14.364 21.962 1.00 15.19 322 SER A N 1
ATOM 2359 C CA . SER A 1 322 ? 33.509 14.185 23.048 1.00 15.23 322 SER A CA 1
ATOM 2360 C C . SER A 1 322 ? 34.462 12.998 22.948 1.00 15.16 322 SER A C 1
ATOM 2361 O O . SER A 1 322 ? 35.282 12.789 23.844 1.00 15.23 322 SER A O 1
ATOM 2364 N N . ASN A 1 323 ? 34.375 12.227 21.872 1.00 13.96 323 ASN A N 1
ATOM 2365 C CA . ASN A 1 323 ? 35.239 11.058 21.728 1.00 15.61 323 ASN A CA 1
ATOM 2366 C C . ASN A 1 323 ? 36.736 11.366 21.721 1.00 15.80 323 ASN A C 1
ATOM 2367 O O . ASN A 1 323 ? 37.535 10.573 22.222 1.00 16.01 323 ASN A O 1
ATOM 2372 N N . PHE A 1 324 ? 37.113 12.512 21.165 1.00 14.82 324 PHE A N 1
ATOM 2373 C CA . PHE A 1 324 ? 38.522 12.887 21.083 1.00 16.13 324 PHE A CA 1
ATOM 2374 C C . PHE A 1 324 ? 39.215 12.950 22.443 1.00 17.12 324 PHE A C 1
ATOM 2375 O O . PHE A 1 324 ? 40.440 12.862 22.522 1.00 17.73 324 PHE A O 1
ATOM 2383 N N . LEU A 1 325 ? 38.437 13.099 23.509 1.00 17.28 325 LEU A N 1
ATOM 2384 C CA . LEU A 1 325 ? 39.006 13.174 24.853 1.00 18.64 325 LEU A CA 1
ATOM 2385 C C . LEU A 1 325 ? 39.733 11.892 25.253 1.00 20.08 325 LEU A C 1
ATOM 2386 O O . LEU A 1 325 ? 40.603 11.918 26.128 1.00 20.69 325 LEU A O 1
ATOM 2391 N N . ASP A 1 326 ? 39.386 10.776 24.614 1.00 20.71 326 ASP A N 1
ATOM 2392 C CA . ASP A 1 326 ? 40.009 9.493 24.930 1.00 21.68 326 ASP A CA 1
ATOM 2393 C C . ASP A 1 326 ? 41.378 9.290 24.286 1.00 21.74 326 ASP A C 1
ATOM 2394 O O . ASP A 1 326 ? 42.073 8.321 24.596 1.00 21.76 326 ASP A O 1
ATOM 2399 N N . MET A 1 327 ? 41.760 10.189 23.385 1.00 19.64 327 MET A N 1
ATOM 2400 C CA . MET A 1 327 ? 43.062 10.094 22.735 1.00 19.00 327 MET A CA 1
ATOM 2401 C C . MET A 1 327 ? 44.120 10.646 23.684 1.00 19.21 327 MET A C 1
ATOM 2402 O O . MET A 1 327 ? 43.848 11.563 24.457 1.00 18.69 327 MET A O 1
ATOM 2407 N N . SER A 1 328 ? 45.321 10.079 23.627 1.00 20.05 328 SER A N 1
ATOM 2408 C CA . SER A 1 328 ? 46.412 10.503 24.500 1.00 20.70 328 SER A CA 1
ATOM 2409 C C . SER A 1 328 ? 47.043 11.815 24.058 1.00 21.75 328 SER A C 1
ATOM 2410 O O . SER A 1 328 ? 47.784 12.442 24.818 1.00 21.41 328 SER A O 1
ATOM 2413 N N . ASP A 1 329 ? 46.747 12.227 22.830 1.00 20.57 329 ASP A N 1
ATOM 2414 C CA . ASP A 1 329 ? 47.300 13.458 22.277 1.00 20.56 329 ASP A CA 1
ATOM 2415 C C . ASP A 1 329 ? 46.613 13.682 20.930 1.00 20.91 329 ASP A C 1
ATOM 2416 O O . ASP A 1 329 ? 45.827 12.839 20.486 1.00 19.22 329 ASP A O 1
ATOM 2421 N N . ASP A 1 330 ? 46.877 14.822 20.299 1.00 19.99 330 ASP A N 1
ATOM 2422 C CA . ASP A 1 330 ? 46.300 15.107 18.988 1.00 19.11 330 ASP A CA 1
ATOM 2423 C C . ASP A 1 330 ? 47.214 16.041 18.205 1.00 19.90 330 ASP A C 1
ATOM 2424 O O . ASP A 1 330 ? 48.243 16.484 18.721 1.00 20.85 330 ASP A O 1
ATOM 2429 N N . LEU A 1 331 ? 46.828 16.357 16.972 1.00 18.65 331 LEU A N 1
ATOM 2430 C CA . LEU A 1 331 ? 47.650 17.181 16.086 1.00 18.87 331 LEU A CA 1
ATOM 2431 C C . LEU A 1 331 ? 47.438 18.692 16.039 1.00 18.53 331 LEU A C 1
ATOM 2432 O O . LEU A 1 331 ? 48.164 19.385 15.325 1.00 19.39 331 LEU A O 1
ATOM 2437 N N . LEU A 1 332 ? 46.468 19.215 16.777 1.00 19.34 332 LEU A N 1
ATOM 2438 C CA . LEU A 1 332 ? 46.219 20.654 16.73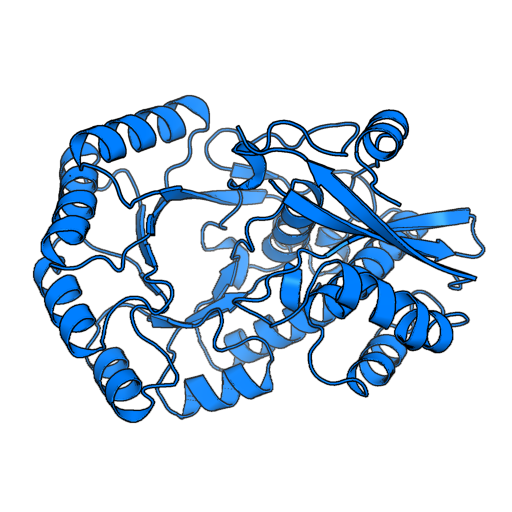6 1.00 19.47 332 LEU A CA 1
ATOM 2439 C C . LEU A 1 332 ? 47.176 21.480 17.584 1.00 19.60 332 LEU A C 1
ATOM 2440 O O . LEU A 1 332 ? 47.642 21.031 18.628 1.00 20.34 332 LEU A O 1
ATOM 2445 N N . THR A 1 333 ? 47.460 22.696 17.128 1.00 19.71 333 THR A N 1
ATOM 2446 C CA . THR A 1 333 ? 48.341 23.586 17.877 1.00 20.65 333 THR A CA 1
ATOM 2447 C C . THR A 1 333 ? 47.579 24.116 19.085 1.00 21.69 333 THR A C 1
ATOM 2448 O O . THR A 1 333 ? 48.166 24.402 20.130 1.00 22.62 333 THR A O 1
ATOM 2452 N N . VAL A 1 334 ? 46.264 24.242 18.930 1.00 20.40 334 VAL A N 1
ATOM 2453 C CA . VAL A 1 334 ? 45.388 24.717 19.996 1.00 19.80 334 VAL A CA 1
ATOM 2454 C C . VAL A 1 334 ? 44.272 23.688 20.135 1.00 20.29 334 VAL A C 1
ATOM 2455 O O . VAL A 1 334 ? 43.417 23.572 19.259 1.00 21.04 334 VAL A O 1
ATOM 2459 N N . PRO A 1 335 ? 44.268 22.926 21.238 1.00 19.40 335 PRO A N 1
ATOM 2460 C CA . PRO A 1 335 ? 43.242 21.902 21.458 1.00 19.08 335 PRO A CA 1
ATOM 2461 C C . PRO A 1 335 ? 41.823 22.417 21.652 1.00 19.77 335 PRO A C 1
ATOM 2462 O O . PRO A 1 335 ? 41.604 23.546 22.093 1.00 18.79 335 PRO A O 1
ATOM 2466 N N . LEU A 1 336 ? 40.857 21.575 21.298 1.00 18.68 336 LEU A N 1
ATOM 2467 C CA . LEU A 1 336 ? 39.454 21.923 21.454 1.00 18.58 336 LEU A CA 1
ATOM 2468 C C . LEU A 1 336 ? 39.122 21.831 22.933 1.00 18.73 336 LEU A C 1
ATOM 2469 O O . LEU A 1 336 ? 39.698 21.018 23.655 1.00 19.63 336 LEU A O 1
ATOM 2474 N N . GLN A 1 337 ? 38.196 22.667 23.384 1.00 18.97 337 GLN A N 1
ATOM 2475 C CA . GLN A 1 337 ? 37.787 22.651 24.779 1.00 20.09 337 GLN A CA 1
ATOM 2476 C C . GLN A 1 337 ? 36.271 22.609 24.908 1.00 18.91 337 GLN A C 1
ATOM 2477 O O . GLN A 1 337 ? 35.562 23.375 24.259 1.00 20.30 337 GLN A O 1
ATOM 2483 N N . ILE A 1 338 ? 35.785 21.700 25.744 1.00 19.03 338 ILE A N 1
ATOM 2484 C CA . ILE A 1 338 ? 34.356 21.567 25.994 1.00 18.88 338 ILE A CA 1
ATOM 2485 C C . ILE A 1 338 ? 34.088 22.188 27.359 1.00 19.68 338 ILE A C 1
ATOM 2486 O O . ILE A 1 338 ? 34.715 21.808 28.347 1.00 19.48 338 ILE A O 1
ATOM 2491 N N . SER A 1 339 ? 33.174 23.151 27.408 1.00 19.48 339 SER A N 1
ATOM 2492 C CA . SER A 1 339 ? 32.825 23.806 28.664 1.00 20.61 339 SER A CA 1
ATOM 2493 C C . SER A 1 339 ? 31.321 24.048 28.718 1.00 19.73 339 SER A C 1
ATOM 2494 O O . SER A 1 339 ? 30.700 24.394 27.710 1.00 18.91 339 SER A O 1
ATOM 2497 N N . ASP A 1 340 ? 30.743 23.855 29.900 1.00 19.83 340 ASP A N 1
ATOM 2498 C CA . ASP A 1 340 ? 29.313 24.029 30.102 1.00 20.57 340 ASP A CA 1
ATOM 2499 C C . ASP A 1 340 ? 28.540 23.152 29.119 1.00 18.61 340 ASP A C 1
ATOM 2500 O O . ASP A 1 340 ? 27.512 23.557 28.575 1.00 18.49 340 ASP A O 1
ATOM 2505 N N . GLY A 1 341 ? 29.063 21.948 28.897 1.00 16.98 341 GLY A N 1
ATOM 2506 C CA . GLY A 1 341 ? 28.429 20.994 28.002 1.00 16.20 341 GLY A CA 1
ATOM 2507 C C . GLY A 1 341 ? 28.294 21.441 26.560 1.00 16.22 341 GLY A C 1
ATOM 2508 O O . GLY A 1 341 ? 27.445 20.922 25.828 1.00 15.04 341 GLY A O 1
ATOM 2509 N N . GLN A 1 342 ? 29.122 22.388 26.133 1.00 14.38 342 GLN A N 1
ATOM 2510 C CA . GLN A 1 342 ? 29.041 22.872 24.759 1.00 16.04 342 GLN A CA 1
ATOM 2511 C C . GLN A 1 342 ? 30.403 23.003 24.092 1.00 15.09 342 GLN A C 1
ATOM 2512 O O . GLN A 1 342 ? 31.440 23.013 24.759 1.00 14.28 342 GLN A O 1
ATOM 2518 N N . LEU A 1 343 ? 30.385 23.078 22.766 1.00 13.81 343 LEU A N 1
ATOM 2519 C CA . LEU A 1 343 ? 31.594 23.250 21.972 1.00 14.61 343 LEU A CA 1
ATOM 2520 C C . LEU A 1 343 ? 31.302 24.326 20.933 1.00 15.69 343 LEU A C 1
ATOM 2521 O O . LEU A 1 343 ? 30.346 24.211 20.163 1.00 14.96 343 LEU A O 1
ATOM 2526 N N . HIS A 1 344 ? 32.115 25.377 20.917 1.00 16.93 344 HIS A N 1
ATOM 2527 C CA . HIS A 1 344 ? 31.923 26.463 19.963 1.00 20.20 344 HIS A CA 1
ATOM 2528 C C . HIS A 1 344 ? 32.640 26.157 18.661 1.00 20.91 344 HIS A C 1
ATOM 2529 O O . HIS A 1 344 ? 33.623 25.422 18.650 1.00 20.14 344 HIS A O 1
ATOM 2536 N N . ARG A 1 345 ? 32.142 26.702 17.557 1.00 22.00 345 ARG A N 1
ATOM 2537 C CA . ARG A 1 345 ? 32.829 26.497 16.295 1.00 23.70 345 ARG A CA 1
ATOM 2538 C C . ARG A 1 345 ? 34.032 27.428 16.417 1.00 23.65 345 ARG A C 1
ATOM 2539 O O . ARG A 1 345 ? 33.945 28.465 17.075 1.00 22.45 345 ARG A O 1
ATOM 2547 N N . ARG A 1 346 ? 35.154 27.047 15.819 1.00 23.42 346 ARG A N 1
ATOM 2548 C CA . ARG A 1 346 ? 36.366 27.856 15.904 1.00 23.66 346 ARG A CA 1
ATOM 2549 C C . ARG A 1 346 ? 36.166 29.245 15.304 1.00 23.19 346 ARG A C 1
ATOM 2550 O O . ARG A 1 346 ? 35.469 29.411 14.305 1.00 22.80 346 ARG A O 1
ATOM 2558 N N . PRO A 1 347 ? 36.783 30.266 15.917 1.00 24.38 347 PRO A N 1
ATOM 2559 C CA . PRO A 1 347 ? 36.677 31.652 15.453 1.00 24.56 347 PRO A CA 1
ATOM 2560 C C . PRO A 1 347 ? 37.443 31.964 14.170 1.00 24.44 347 PRO A C 1
ATOM 2561 O O . PRO A 1 347 ? 37.065 32.865 13.422 1.00 25.44 347 PRO A O 1
ATOM 2565 N N . GLY A 1 348 ? 38.509 31.211 13.915 1.00 23.83 348 GLY A N 1
ATOM 2566 C CA . GLY A 1 348 ? 39.326 31.453 12.738 1.00 23.64 348 GLY A CA 1
ATOM 2567 C C . GLY A 1 348 ? 38.753 31.043 11.394 1.00 22.14 348 GLY A C 1
ATOM 2568 O O . GLY A 1 348 ? 37.765 30.308 11.329 1.00 21.82 348 GLY A O 1
ATOM 2569 N N . PRO A 1 349 ? 39.358 31.518 10.291 1.00 20.75 349 PRO A N 1
ATOM 2570 C CA . PRO A 1 349 ? 38.913 31.199 8.930 1.00 19.64 349 PRO A CA 1
ATOM 2571 C C . PRO A 1 349 ? 39.002 29.698 8.679 1.00 18.08 349 PRO A C 1
ATOM 2572 O O . PRO A 1 349 ? 39.801 29.005 9.306 1.00 17.23 349 PRO A O 1
ATOM 2576 N N . GLY A 1 350 ? 38.193 29.203 7.749 1.00 16.58 350 GLY A N 1
ATOM 2577 C CA . GLY A 1 350 ? 38.205 27.780 7.465 1.00 15.44 350 GLY A CA 1
ATOM 2578 C C . GLY A 1 350 ? 37.742 27.021 8.693 1.00 14.92 350 GLY A C 1
ATOM 2579 O O . GLY A 1 350 ? 36.785 27.430 9.352 1.00 15.09 350 GLY A O 1
ATOM 2580 N N . LEU A 1 351 ? 38.419 25.923 9.012 1.00 13.61 351 LEU A N 1
ATOM 2581 C CA . LEU A 1 351 ? 38.061 25.122 10.176 1.00 14.14 351 LEU A CA 1
ATOM 2582 C C . LEU A 1 351 ? 38.562 25.770 11.459 1.00 14.64 351 LEU A C 1
ATOM 2583 O O . LEU A 1 351 ? 38.213 25.343 12.559 1.00 16.67 351 LEU A O 1
ATOM 2588 N N . GLY A 1 352 ? 39.382 26.805 11.303 1.00 16.65 352 GLY A N 1
ATOM 2589 C CA . GLY A 1 352 ? 39.920 27.506 12.456 1.00 17.74 352 GLY A CA 1
ATOM 2590 C C . GLY A 1 352 ? 40.919 26.678 13.239 1.00 18.64 352 GLY A C 1
ATOM 2591 O O . GLY A 1 352 ? 41.037 26.825 14.460 1.00 19.59 352 GLY A O 1
ATOM 2592 N N . ILE A 1 353 ? 41.642 25.806 12.542 1.00 18.15 353 ILE A N 1
ATOM 2593 C CA . ILE A 1 353 ? 42.637 24.955 13.184 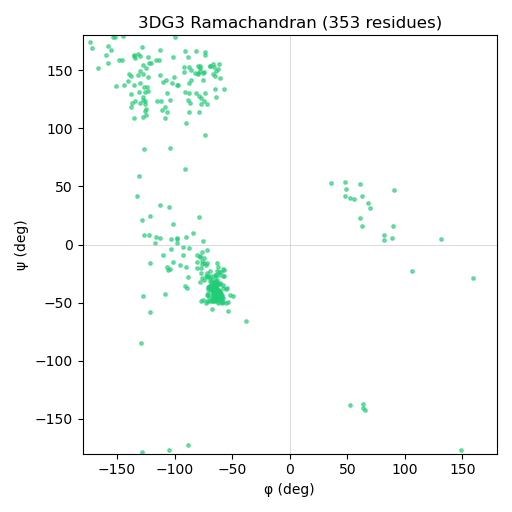1.00 18.42 353 ILE A CA 1
ATOM 2594 C C . ILE A 1 353 ? 43.962 24.982 12.437 1.00 19.27 353 ILE A C 1
ATOM 2595 O O . ILE A 1 353 ? 44.038 25.405 11.284 1.00 19.61 353 ILE A O 1
ATOM 2600 N N . GLU A 1 354 ? 45.011 24.527 13.109 1.00 20.22 354 GLU A N 1
ATOM 2601 C CA . GLU A 1 354 ? 46.334 24.476 12.508 1.00 22.11 354 GLU A CA 1
ATOM 2602 C C . GLU A 1 354 ? 47.039 23.227 13.010 1.00 20.70 354 GLU A C 1
ATOM 2603 O O . GLU A 1 354 ? 46.962 22.894 14.191 1.00 19.89 354 GLU A O 1
ATOM 2609 N N . ILE A 1 355 ? 47.719 22.534 12.105 1.00 20.87 355 ILE A N 1
ATOM 2610 C CA . ILE A 1 355 ? 48.436 21.321 12.462 1.00 21.38 355 ILE A CA 1
ATOM 2611 C C . ILE A 1 355 ? 49.781 21.675 13.078 1.00 21.95 355 ILE A C 1
ATOM 2612 O O . ILE A 1 355 ? 50.534 22.477 12.524 1.00 22.62 355 ILE A O 1
ATOM 2617 N N . ASP A 1 356 ? 50.071 21.083 14.231 1.00 22.61 356 ASP A N 1
ATOM 2618 C CA . ASP A 1 356 ? 51.336 21.317 14.913 1.00 23.67 356 ASP A CA 1
ATOM 2619 C C . ASP A 1 356 ? 52.394 20.474 14.202 1.00 23.36 356 ASP A C 1
ATOM 2620 O O . ASP A 1 356 ? 52.345 19.244 14.235 1.00 22.18 356 ASP A O 1
ATOM 2625 N N . PRO A 1 357 ? 53.365 21.128 13.543 1.00 24.24 357 PRO A N 1
ATOM 2626 C CA . PRO A 1 357 ? 54.437 20.443 12.814 1.00 24.19 357 PRO A CA 1
ATOM 2627 C C . PRO A 1 357 ? 55.147 19.343 13.600 1.00 24.33 357 PRO A C 1
ATOM 2628 O O . PRO A 1 357 ? 55.401 18.258 13.074 1.00 23.16 357 PRO A O 1
ATOM 2632 N N . ASP A 1 358 ? 55.470 19.621 14.858 1.00 24.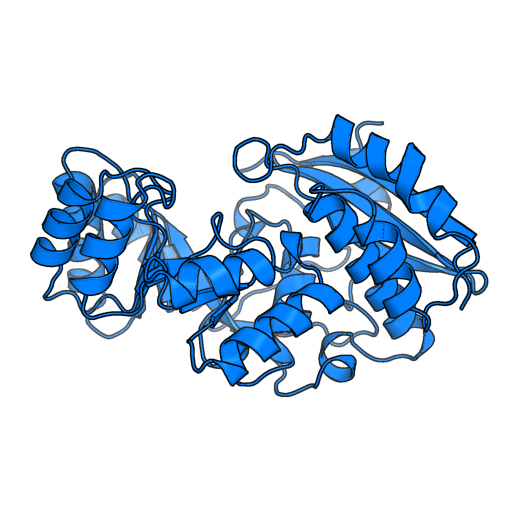95 358 ASP A N 1
ATOM 2633 C CA . ASP A 1 358 ? 56.167 18.643 15.681 1.00 25.44 358 ASP A CA 1
ATOM 2634 C C . ASP A 1 358 ? 55.299 17.434 16.004 1.00 24.69 358 ASP A C 1
ATOM 2635 O O . ASP A 1 358 ? 55.793 16.310 16.070 1.00 25.39 358 ASP A O 1
ATOM 2640 N N . LYS A 1 359 ? 54.006 17.664 16.204 1.00 24.18 359 LYS A N 1
ATOM 2641 C CA . LYS A 1 359 ? 53.091 16.570 16.504 1.00 23.37 359 LYS A CA 1
ATOM 2642 C C . LYS A 1 359 ? 52.969 15.639 15.299 1.00 22.06 359 LYS A C 1
ATOM 2643 O O . LYS A 1 359 ? 53.014 14.417 15.442 1.00 22.52 359 LYS A O 1
ATOM 2649 N N . LEU A 1 360 ? 52.820 16.219 14.112 1.00 21.63 360 LEU A N 1
ATOM 2650 C CA . LEU A 1 360 ? 52.700 15.428 12.890 1.00 20.76 360 LEU A CA 1
ATOM 2651 C C . LEU A 1 360 ? 53.970 14.625 12.629 1.00 21.40 360 LEU A C 1
ATOM 2652 O O . LEU A 1 360 ? 53.914 13.465 12.224 1.00 22.19 360 LEU A O 1
ATOM 2657 N N . ALA A 1 361 ? 55.119 15.249 12.860 1.00 22.12 361 ALA A N 1
ATOM 2658 C CA . ALA A 1 361 ? 56.393 14.580 12.640 1.00 22.04 361 ALA A CA 1
ATOM 2659 C C . ALA A 1 361 ? 56.562 13.392 13.583 1.00 23.25 361 ALA A C 1
ATOM 2660 O O . ALA A 1 361 ? 57.118 12.361 13.204 1.00 24.32 361 ALA A O 1
ATOM 2662 N N . HIS A 1 362 ? 56.068 13.539 14.807 1.00 23.44 362 HIS A N 1
ATOM 2663 C CA . HIS A 1 362 ? 56.183 12.491 15.812 1.00 24.71 362 HIS A CA 1
ATOM 2664 C C . HIS A 1 362 ? 55.192 11.340 15.650 1.00 24.23 362 HIS A C 1
ATOM 2665 O O . HIS A 1 362 ? 55.510 10.194 15.970 1.00 24.35 362 HIS A O 1
ATOM 2672 N N . TYR A 1 363 ? 54.001 11.633 15.138 1.00 23.11 363 TYR A N 1
ATOM 2673 C CA . TYR A 1 363 ? 52.987 10.596 14.988 1.00 21.86 363 TYR A CA 1
ATOM 2674 C C . TYR A 1 363 ? 52.782 10.006 13.594 1.00 20.86 363 TYR A C 1
ATOM 2675 O O . TYR A 1 363 ? 52.149 8.957 13.465 1.00 22.00 363 TYR A O 1
ATOM 2684 N N . ARG A 1 364 ? 53.304 10.651 12.555 1.00 21.01 364 ARG A N 1
ATOM 2685 C CA . ARG A 1 364 ? 53.129 10.111 11.206 1.00 21.21 364 ARG A CA 1
ATOM 2686 C C . ARG A 1 364 ? 53.832 8.762 11.098 1.00 22.34 364 ARG A C 1
ATOM 2687 O O . ARG A 1 364 ? 54.840 8.522 11.766 1.00 22.75 364 ARG A O 1
ATOM 2695 N N . THR A 1 365 ? 53.296 7.880 10.261 1.00 22.37 365 THR A N 1
ATOM 2696 C CA . THR A 1 365 ? 53.864 6.547 10.112 1.00 23.16 365 THR A CA 1
ATOM 2697 C C . THR A 1 365 ? 54.317 6.189 8.700 1.00 24.36 365 THR A C 1
ATOM 2698 O O . THR A 1 365 ? 54.394 5.011 8.349 1.00 26.66 365 THR A O 1
ATOM 2702 N N . ASP A 1 366 ? 54.626 7.199 7.896 1.00 25.94 366 ASP A N 1
ATOM 2703 C CA . ASP A 1 366 ? 55.077 6.964 6.530 1.00 26.59 366 ASP A CA 1
ATOM 2704 C C . ASP A 1 366 ? 56.582 7.199 6.427 1.00 27.50 366 ASP A C 1
ATOM 2705 O O . ASP A 1 366 ? 57.027 7.829 5.445 1.00 28.79 366 ASP A O 1
#

Solvent-accessible surface area: 14216 Å² total; per-residue (Å²): 70,88,1,71,41,15,22,8,11,19,1,31,0,72,69,144,84,4,94,0,0,0,0,66,0,52,6,81,84,68,35,54,0,10,0,4,0,1,13,38,63,180,51,39,51,13,67,42,111,29,1,24,31,14,0,102,121,134,3,9,80,41,0,82,36,12,38,1,89,65,71,81,57,6,61,87,103,12,60,211,37,133,38,40,18,0,0,44,4,0,0,22,2,0,4,18,2,0,12,0,62,34,82,195,69,4,0,2,76,46,22,52,36,132,43,58,96,2,90,1,2,12,49,9,18,105,51,79,41,113,122,10,23,54,42,0,54,133,6,61,137,83,52,22,0,66,6,0,4,0,26,1,13,64,138,82,3,74,71,1,2,45,1,0,73,19,0,35,131,121,16,29,145,54,8,60,0,10,0,2,2,65,93,27,2,44,10,63,33,0,31,135,0,8,136,73,3,81,101,5,100,7,68,15,0,4,0,0,0,34,9,131,65,68,140,44,0,96,152,2,8,69,58,18,148,40,40,0,0,0,5,25,20,2,32,60,44,51,28,0,48,144,36,24,130,24,28,4,1,57,0,0,4,1,17,2,7,10,17,0,0,6,12,0,31,94,3,4,99,48,0,83,70,79,61,30,48,1,6,0,3,7,9,82,4,0,19,0,6,0,0,0,2,1,4,0,0,0,3,30,59,94,0,19,100,36,8,0,7,0,2,13,8,56,70,15,62,42,8,0,9,52,89,86,13,138,9,54,114,6,40,5,78,62,35,127,21,60,2,2,18,24,116,24,35,99,112,65,11,69,139,32,91,84,111

Sequence (355 aa):
MKIVAIGAIPFSIPYTAAEHVLVRVHTDDGIVGVAEAPPRPFTYGETQTGIVAVIEQYFAPALIGLTLTEREVAHTRMARTVGNPTAKAAIDMAMWDALGQSLRLSVSEMLGGYTDRMRVSHMLGFDDPVKMVAEAERIRETYGINTFKVKVGRRPVQLDTAVVRALRERFGDAIELYVDGNRGWSAAESLRAMREMADLDLLFAEELCPADDVLSRRRLVGQLDMPFIADESVPTPADVTREVLGGSATAISIKTARTGFTGSTRVHHLAEGLGLDMVMGNQIDGQIGTACTVSFGTAFERTSRHAGELSNFLDMSDDLLTVPLQISDGQLHRRPGPGLGIEIDPDKLAHYRTD

CATH classification: 3.30.390.10 (+1 more: 3.20.20.120)

Foldseek 3Di:
DFFAWKAWFWFFFDFCTFTKIWIWTADPVRFIFIFIAGADCPQQNGDSVRLRCCCVPPLGVQRGGHALPVLVSSVVRVVVDPTSQLSSLGVSQSSLLRVQQVVFHELLVVLAQQDFKAFAEEEEEDDALVVLLVVVVCCCVVFVAQEYEYEAQDPPRCRRLVNLVSNCVVCPPSHAYAYADVQRHALVSVQVSCVSCVVSRHQEYENNHDCVVPPSLQVSLVVDDHFYEYESQPLAQVSVVVCCVSRNGQAYEQFSSRQHQVRSVVNVVSCVVVPGQYEYEDPLDAQSSLLRSGSRQSNDDRHRVDHHHRCSNVRTPDDFWPDGFGRHSSMGTRAPTTRSNTDGDPVVCVVTTDD